Protein AF-A0A6B0ZFW5-F1 (afdb_monomer_lite)

Structure (mmCIF, N/CA/C/O backbone):
data_AF-A0A6B0ZFW5-F1
#
_entry.id   AF-A0A6B0ZFW5-F1
#
loop_
_atom_site.group_PDB
_atom_site.id
_atom_site.type_symbol
_atom_site.label_atom_id
_atom_site.label_alt_id
_atom_site.label_comp_id
_atom_site.label_asym_id
_atom_site.label_entity_id
_atom_site.label_seq_id
_atom_site.pdbx_PDB_ins_code
_atom_site.Cartn_x
_atom_site.Cartn_y
_atom_site.Cartn_z
_atom_site.occupancy
_atom_site.B_iso_or_equiv
_atom_site.auth_seq_id
_atom_site.auth_comp_id
_atom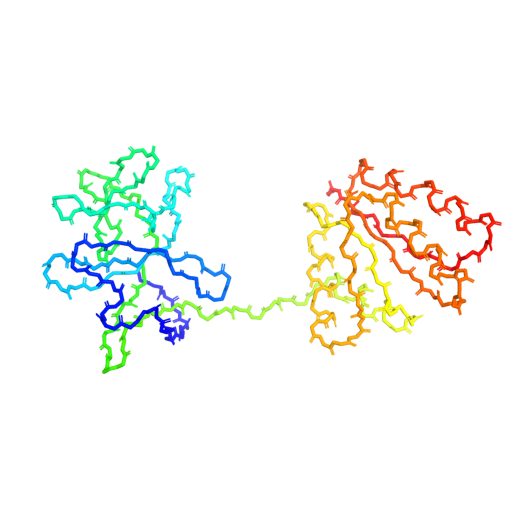_site.auth_asym_id
_atom_site.auth_atom_id
_atom_site.pdbx_PDB_model_num
ATOM 1 N N . MET A 1 1 ? 14.005 -13.528 -17.362 1.00 54.78 1 MET A N 1
ATOM 2 C CA . MET A 1 1 ? 12.590 -13.797 -17.686 1.00 54.78 1 MET A CA 1
ATOM 3 C C . MET A 1 1 ? 12.029 -14.566 -16.510 1.00 54.78 1 MET A C 1
ATOM 5 O O . MET A 1 1 ? 12.745 -15.456 -16.070 1.00 54.78 1 MET A O 1
ATOM 9 N N . PRO A 1 2 ? 10.863 -14.211 -15.955 1.00 56.16 2 PRO A N 1
ATOM 10 C CA . PRO A 1 2 ? 10.385 -14.852 -14.736 1.00 56.16 2 PRO A CA 1
ATOM 11 C C . PRO A 1 2 ? 10.138 -16.342 -14.984 1.00 56.16 2 PRO A C 1
ATOM 13 O O . PRO A 1 2 ? 9.434 -16.692 -15.934 1.00 56.16 2 PRO A O 1
ATOM 16 N N . ASP A 1 3 ? 10.718 -17.193 -14.143 1.00 67.31 3 ASP A N 1
ATOM 17 C CA . ASP A 1 3 ? 10.374 -18.611 -14.057 1.00 67.31 3 ASP A CA 1
ATOM 18 C C . ASP A 1 3 ? 9.120 -18.759 -13.171 1.00 67.31 3 ASP A C 1
ATOM 20 O O . ASP A 1 3 ? 9.010 -18.087 -12.144 1.00 67.31 3 ASP A O 1
ATOM 24 N N . GLY A 1 4 ? 8.166 -19.621 -13.545 1.00 80.50 4 GLY A N 1
ATOM 25 C CA . GLY A 1 4 ? 6.941 -19.880 -12.766 1.00 80.50 4 GLY A CA 1
ATOM 26 C C . GLY A 1 4 ? 5.632 -19.481 -13.460 1.00 80.50 4 GLY A C 1
ATOM 27 O O . GLY A 1 4 ? 5.587 -19.333 -14.680 1.00 80.50 4 GLY A O 1
ATOM 28 N N . GLU A 1 5 ? 4.552 -19.367 -12.681 1.00 89.25 5 GLU A N 1
ATOM 29 C CA . GLU A 1 5 ? 3.216 -18.975 -13.154 1.00 89.25 5 GLU A CA 1
ATOM 30 C C . GLU A 1 5 ? 3.140 -17.460 -13.396 1.00 89.25 5 GLU A C 1
ATOM 32 O O . GLU A 1 5 ? 3.620 -16.661 -12.589 1.00 89.25 5 GLU A O 1
ATOM 37 N N . TYR A 1 6 ? 2.544 -17.059 -14.518 1.00 92.00 6 TYR A N 1
ATOM 38 C CA . TYR A 1 6 ? 2.435 -15.663 -14.938 1.00 92.00 6 TYR A CA 1
ATOM 39 C C . TYR A 1 6 ? 1.064 -15.378 -15.544 1.00 92.00 6 TYR A C 1
ATOM 41 O O . TYR A 1 6 ? 0.443 -16.254 -16.148 1.00 92.00 6 TYR A O 1
ATOM 49 N N . ALA A 1 7 ? 0.638 -14.125 -15.436 1.00 93.19 7 ALA A N 1
ATOM 50 C CA . ALA A 1 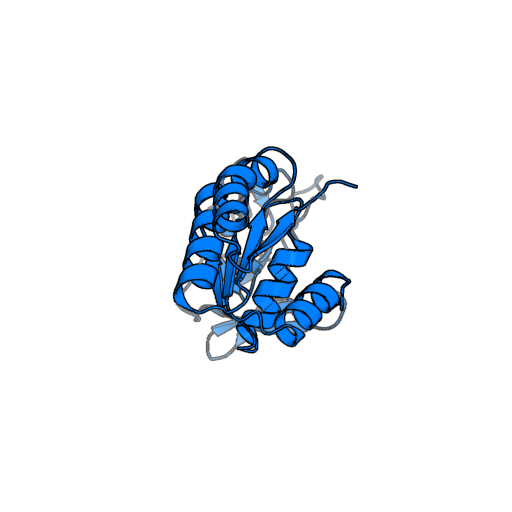7 ? -0.526 -13.590 -16.122 1.00 93.19 7 ALA A CA 1
ATOM 51 C C . ALA A 1 7 ? -0.095 -12.505 -17.117 1.00 93.19 7 ALA A C 1
ATOM 53 O O . ALA A 1 7 ? 0.905 -11.809 -16.927 1.00 93.19 7 ALA A O 1
ATOM 54 N N . TRP A 1 8 ? -0.837 -12.388 -18.217 1.00 95.69 8 TRP A N 1
ATOM 55 C CA . TRP A 1 8 ? -0.610 -11.348 -19.214 1.00 95.69 8 TRP A CA 1
ATOM 56 C C . TRP A 1 8 ? -1.412 -10.106 -18.857 1.00 95.69 8 TRP A C 1
ATOM 58 O O . TRP A 1 8 ? -2.640 -10.158 -18.807 1.00 95.69 8 TRP A O 1
ATOM 68 N N . HIS A 1 9 ? -0.720 -8.988 -18.682 1.00 96.50 9 HIS A N 1
ATOM 69 C CA . HIS A 1 9 ? -1.329 -7.699 -18.383 1.00 96.50 9 HIS A CA 1
ATOM 70 C C . HIS A 1 9 ? -1.078 -6.734 -19.528 1.00 96.50 9 HIS A C 1
ATOM 72 O O . HIS A 1 9 ? 0.052 -6.636 -20.012 1.00 96.50 9 HIS A O 1
ATOM 78 N N . LYS A 1 10 ? -2.131 -6.037 -19.959 1.00 97.25 10 LYS A N 1
ATOM 79 C CA . LYS A 1 10 ? -2.003 -4.952 -20.928 1.00 97.25 10 LYS A CA 1
ATOM 80 C C . LYS A 1 10 ? -1.236 -3.813 -20.264 1.00 97.25 10 LYS A C 1
ATOM 82 O O . LYS A 1 10 ? -1.562 -3.432 -19.143 1.00 97.25 10 LYS A O 1
ATOM 87 N N . LEU A 1 11 ? -0.205 -3.330 -20.939 1.00 96.81 11 LEU A N 1
ATOM 88 C CA . LEU A 1 11 ? 0.632 -2.229 -20.490 1.00 96.81 11 LEU A CA 1
ATOM 89 C C . LEU A 1 11 ? 0.143 -0.907 -21.071 1.00 96.81 11 LEU A C 1
ATOM 91 O O . LEU A 1 11 ? -0.079 0.033 -20.321 1.00 96.81 11 LEU A O 1
ATOM 95 N N . VAL A 1 12 ? 0.009 -0.864 -22.397 1.00 96.31 12 VAL A N 1
ATOM 96 C CA . VAL A 1 12 ? -0.295 0.339 -23.179 1.00 96.31 12 VAL A CA 1
ATOM 97 C C . VAL A 1 12 ? -1.018 -0.030 -24.473 1.00 96.31 12 VAL A C 1
ATOM 99 O O . VAL A 1 12 ? -0.902 -1.170 -24.948 1.00 96.31 12 VAL A O 1
ATOM 102 N N . ASP A 1 13 ? -1.716 0.935 -25.064 1.00 96.88 13 ASP A N 1
ATOM 103 C CA . ASP A 1 13 ? -2.188 0.844 -26.450 1.00 96.88 13 ASP A CA 1
ATOM 104 C C . ASP A 1 13 ? -1.013 1.012 -27.446 1.00 96.88 13 ASP A C 1
ATOM 106 O O . ASP A 1 13 ? 0.087 1.448 -27.091 1.00 96.88 13 ASP A O 1
ATOM 110 N N . LEU A 1 14 ? -1.194 0.603 -28.709 1.00 91.19 14 LEU A N 1
ATOM 111 C CA . LEU A 1 14 ? -0.098 0.538 -29.699 1.00 91.19 14 LEU A CA 1
ATOM 112 C C . LEU A 1 14 ? 0.512 1.911 -30.048 1.00 91.19 14 LEU A C 1
ATOM 114 O O . LEU A 1 14 ? 1.676 1.991 -30.452 1.00 91.19 14 LEU A O 1
ATOM 118 N N . ASP A 1 15 ? -0.265 2.979 -29.910 1.00 91.62 15 ASP A N 1
ATOM 119 C CA . ASP A 1 15 ? 0.084 4.364 -30.229 1.00 91.62 15 ASP A CA 1
ATOM 120 C C . ASP A 1 15 ? 0.392 5.222 -28.992 1.00 91.62 15 ASP A C 1
ATOM 122 O O . ASP A 1 15 ? 0.771 6.380 -29.130 1.00 91.62 15 ASP A O 1
ATOM 126 N N . GLU A 1 16 ? 0.291 4.657 -27.790 1.00 94.06 16 GLU A N 1
ATOM 127 C CA . GLU A 1 16 ? 0.474 5.398 -26.537 1.00 94.06 16 GLU A CA 1
ATOM 128 C C . GLU A 1 16 ? 1.953 5.689 -26.219 1.00 94.06 16 GLU A C 1
ATOM 130 O O . GLU A 1 16 ? 2.272 6.672 -25.550 1.00 94.06 16 GLU A O 1
ATOM 135 N N . LEU A 1 17 ? 2.874 4.863 -26.729 1.00 93.81 17 LEU A N 1
ATOM 136 C CA . LEU A 1 17 ? 4.317 5.035 -26.551 1.00 93.81 17 LEU A CA 1
ATOM 137 C C . LEU A 1 17 ? 5.017 5.159 -27.905 1.00 93.81 17 LEU A C 1
ATOM 139 O O . LEU A 1 17 ? 5.039 4.197 -28.672 1.00 93.81 17 LEU A O 1
ATOM 143 N N . ASP A 1 18 ? 5.630 6.312 -28.174 1.00 94.00 18 ASP A N 1
ATOM 144 C CA . ASP A 1 18 ? 6.378 6.580 -29.410 1.00 94.00 18 ASP A CA 1
ATOM 145 C C . ASP A 1 18 ? 7.702 5.799 -29.504 1.00 94.00 18 ASP A C 1
ATOM 147 O O . ASP A 1 18 ? 8.301 5.391 -28.504 1.00 94.00 18 ASP A O 1
ATOM 151 N N . ASP A 1 19 ? 8.206 5.618 -30.729 1.00 94.00 19 ASP A N 1
ATOM 152 C CA . ASP A 1 19 ? 9.509 4.992 -30.974 1.00 94.00 19 ASP A CA 1
ATOM 153 C C . ASP A 1 19 ? 10.644 5.743 -30.250 1.00 94.00 19 ASP A C 1
ATOM 155 O O . ASP A 1 19 ? 10.775 6.966 -30.330 1.00 94.00 19 ASP A O 1
ATOM 159 N N . GLY A 1 20 ? 11.515 5.005 -29.557 1.00 94.12 20 GLY A N 1
ATOM 160 C CA . GLY A 1 20 ? 12.630 5.591 -28.808 1.00 94.12 20 GLY A CA 1
ATOM 161 C C . GLY A 1 20 ? 12.203 6.314 -27.526 1.00 94.12 20 GLY A C 1
ATOM 162 O O . GLY A 1 20 ? 12.925 7.198 -27.053 1.00 94.12 20 GLY A O 1
ATOM 163 N N . ARG A 1 21 ? 11.040 5.970 -26.964 1.00 96.31 21 ARG A N 1
ATOM 164 C CA . ARG A 1 21 ? 10.559 6.490 -25.680 1.00 96.31 21 ARG A CA 1
ATOM 165 C C . ARG A 1 21 ? 10.459 5.407 -24.615 1.00 96.31 21 ARG A C 1
ATOM 167 O O . ARG A 1 21 ? 10.492 4.204 -24.883 1.00 96.31 21 ARG A O 1
ATOM 174 N N . VAL A 1 22 ? 10.361 5.885 -23.384 1.00 97.12 22 VAL A N 1
ATOM 175 C CA . VAL A 1 22 ? 10.125 5.102 -22.180 1.00 97.12 22 VAL A CA 1
ATOM 176 C C . VAL A 1 22 ? 9.025 5.782 -21.374 1.00 97.12 22 VAL A C 1
ATOM 178 O O . VAL A 1 22 ? 8.879 7.003 -21.439 1.00 97.12 22 VAL A O 1
ATOM 181 N N . MET A 1 23 ? 8.245 4.989 -20.651 1.00 97.19 23 MET A N 1
ATOM 182 C CA . MET A 1 23 ? 7.265 5.489 -19.698 1.00 97.19 23 MET A CA 1
ATOM 183 C C . MET A 1 23 ? 7.131 4.554 -18.499 1.00 97.19 23 MET A C 1
ATOM 185 O O . MET A 1 23 ? 7.482 3.369 -18.558 1.00 97.19 23 MET A O 1
ATOM 189 N N . THR A 1 24 ? 6.583 5.095 -17.416 1.00 98.06 24 THR A N 1
ATOM 190 C CA . THR A 1 24 ? 6.149 4.316 -16.259 1.00 98.06 24 THR A CA 1
ATOM 191 C C . THR A 1 24 ? 4.720 3.830 -16.474 1.00 98.06 24 THR A C 1
ATOM 193 O O . THR A 1 24 ? 3.832 4.630 -16.760 1.00 98.06 24 THR A O 1
ATOM 196 N N . VAL A 1 25 ? 4.492 2.533 -16.276 1.00 97.19 25 VAL A N 1
ATOM 197 C CA . VAL A 1 25 ? 3.159 1.916 -16.251 1.00 97.19 25 VAL A CA 1
ATOM 198 C C . VAL A 1 25 ? 2.975 1.210 -14.917 1.00 97.19 25 VAL A C 1
ATOM 200 O O . VAL A 1 25 ? 3.882 0.527 -14.444 1.00 97.19 25 VAL A O 1
ATOM 203 N N . THR A 1 26 ? 1.800 1.353 -14.310 1.00 96.06 26 THR A N 1
ATOM 204 C CA . THR A 1 26 ? 1.457 0.656 -13.066 1.00 96.06 26 THR A CA 1
ATOM 205 C C . THR A 1 26 ? 0.499 -0.487 -13.364 1.00 96.06 26 THR A C 1
ATOM 207 O O . THR A 1 26 ? -0.566 -0.270 -13.939 1.00 96.06 26 THR A O 1
ATOM 210 N N . VAL A 1 27 ? 0.857 -1.697 -12.936 1.00 92.25 27 VAL A N 1
ATOM 211 C CA . VAL A 1 27 ? -0.002 -2.883 -13.020 1.00 92.25 27 VAL A CA 1
ATOM 212 C C . VAL A 1 27 ? -0.114 -3.498 -11.629 1.00 92.25 27 VAL A C 1
ATOM 214 O O . VAL A 1 27 ? 0.863 -4.004 -11.085 1.00 92.25 27 VAL A O 1
ATOM 217 N N . GLY A 1 28 ? -1.308 -3.453 -11.032 1.00 86.19 28 GLY A N 1
ATOM 218 C CA . GLY A 1 28 ? -1.497 -3.877 -9.641 1.00 86.19 28 GLY A CA 1
ATOM 219 C C . GLY A 1 28 ? -0.655 -3.026 -8.685 1.00 86.19 28 GLY A C 1
ATOM 220 O O . GLY A 1 28 ? -0.790 -1.803 -8.662 1.00 86.19 28 GLY A O 1
ATOM 221 N N . HIS A 1 29 ? 0.215 -3.673 -7.909 1.00 84.19 29 HIS A N 1
ATOM 222 C CA . HIS A 1 29 ? 1.167 -3.016 -7.004 1.00 84.19 29 HIS A CA 1
ATOM 223 C C . HIS A 1 29 ? 2.552 -2.783 -7.633 1.00 84.19 29 HIS A C 1
ATOM 225 O O . HIS A 1 29 ? 3.412 -2.167 -7.006 1.00 84.19 29 HIS A O 1
ATOM 231 N N . GLU A 1 30 ? 2.765 -3.247 -8.866 1.00 90.50 30 GLU A N 1
ATOM 232 C CA . GLU A 1 30 ? 4.045 -3.151 -9.562 1.00 90.50 30 GLU A CA 1
ATOM 233 C C . GLU A 1 30 ? 4.130 -1.868 -10.390 1.00 90.50 30 GLU A C 1
ATOM 235 O O . GLU A 1 30 ? 3.234 -1.540 -11.174 1.00 90.50 30 GLU A O 1
ATOM 240 N N . SER A 1 31 ? 5.254 -1.166 -10.253 1.00 96.00 31 SER A N 1
ATOM 241 C CA . SER A 1 31 ? 5.641 -0.090 -11.161 1.00 96.00 31 SER A CA 1
ATOM 242 C C . SER A 1 31 ? 6.627 -0.640 -12.185 1.00 96.00 31 SER A C 1
ATOM 244 O O . SER A 1 31 ? 7.662 -1.216 -11.834 1.00 96.00 31 SER A O 1
ATOM 246 N N . LEU A 1 32 ? 6.309 -0.462 -13.463 1.00 97.81 32 LEU A N 1
ATOM 247 C CA . LEU A 1 32 ? 7.040 -1.024 -14.591 1.00 97.81 32 LEU A CA 1
ATOM 248 C C . LEU A 1 32 ? 7.596 0.081 -15.482 1.00 97.81 32 LEU A C 1
ATOM 250 O O . LEU A 1 32 ? 6.951 1.096 -15.729 1.00 97.81 32 LEU A O 1
ATOM 254 N N . CYS A 1 33 ? 8.798 -0.152 -15.992 1.00 98.19 33 CYS A N 1
ATOM 255 C CA . CYS A 1 33 ? 9.406 0.640 -17.046 1.00 98.19 33 CYS A CA 1
ATOM 256 C C . CYS A 1 33 ? 9.085 -0.024 -18.387 1.00 98.19 33 CYS A C 1
ATOM 258 O O . CYS A 1 33 ? 9.567 -1.125 -18.671 1.00 98.19 33 CYS A O 1
ATOM 260 N N . VAL A 1 34 ? 8.271 0.640 -19.204 1.00 98.06 34 VAL A N 1
ATOM 261 C CA . VAL A 1 34 ? 7.915 0.182 -20.550 1.00 98.06 34 VAL A CA 1
ATOM 262 C C . VAL A 1 34 ? 8.710 0.989 -21.560 1.00 98.06 34 VAL A C 1
ATOM 264 O O . VAL A 1 34 ? 8.676 2.216 -21.549 1.00 98.06 34 VAL A O 1
ATOM 267 N N . THR A 1 35 ? 9.443 0.301 -22.428 1.00 97.94 35 THR A N 1
ATOM 268 C CA . THR A 1 35 ? 10.278 0.923 -23.458 1.00 97.94 35 THR A CA 1
ATOM 269 C C . THR A 1 35 ? 9.774 0.561 -24.844 1.00 97.94 35 THR A C 1
ATOM 271 O O . THR A 1 35 ? 9.294 -0.552 -25.072 1.00 97.94 35 THR A O 1
ATOM 274 N N . ARG A 1 36 ? 9.959 1.473 -25.798 1.00 96.75 36 ARG A N 1
ATOM 275 C CA . ARG A 1 36 ? 9.822 1.190 -27.225 1.00 96.75 36 ARG A CA 1
ATOM 276 C C . ARG A 1 36 ? 11.121 1.553 -27.927 1.00 96.75 36 ARG A C 1
ATOM 278 O O . ARG A 1 36 ? 11.556 2.700 -27.924 1.00 96.75 36 ARG A O 1
ATOM 285 N N . THR A 1 37 ? 11.793 0.565 -28.507 1.00 94.12 37 THR A N 1
ATOM 286 C CA . THR A 1 37 ? 13.045 0.779 -29.236 1.00 94.12 37 THR A CA 1
ATOM 287 C C . THR A 1 37 ? 12.791 1.574 -30.512 1.00 94.12 37 THR A C 1
ATOM 289 O O . THR A 1 37 ? 11.718 1.489 -31.097 1.00 94.12 37 THR A O 1
ATOM 292 N N . ALA A 1 38 ? 13.811 2.269 -31.018 1.00 89.12 38 ALA A N 1
ATOM 293 C CA . ALA A 1 38 ? 13.721 3.000 -32.289 1.00 89.12 38 ALA A CA 1
ATOM 294 C C . ALA A 1 38 ? 13.400 2.108 -33.513 1.00 89.12 38 ALA A C 1
ATOM 296 O O . ALA A 1 38 ? 13.050 2.608 -34.571 1.00 89.12 38 ALA A O 1
ATOM 297 N N . ALA A 1 39 ? 13.535 0.785 -33.373 1.00 85.06 39 ALA A N 1
ATOM 298 C CA . ALA A 1 39 ? 13.170 -0.205 -34.388 1.00 85.06 39 ALA A CA 1
ATOM 299 C C . ALA A 1 39 ? 11.753 -0.794 -34.181 1.00 85.06 39 ALA A C 1
ATOM 301 O O . ALA A 1 39 ? 11.450 -1.837 -34.756 1.00 85.06 39 ALA A O 1
ATOM 302 N N . GLY A 1 40 ? 10.925 -0.193 -33.317 1.00 83.94 40 GLY A N 1
ATOM 303 C CA . GLY A 1 40 ? 9.537 -0.601 -33.065 1.00 83.94 40 GLY A CA 1
ATOM 304 C C . GLY A 1 40 ? 9.349 -1.802 -32.129 1.00 83.94 40 GLY A C 1
ATOM 305 O O . GLY A 1 40 ? 8.279 -2.399 -32.107 1.00 83.94 40 GLY A O 1
ATOM 306 N N . GLY A 1 41 ? 10.372 -2.213 -31.370 1.00 91.56 41 GLY A N 1
ATOM 307 C CA . GLY A 1 41 ? 10.263 -3.334 -30.428 1.00 91.56 41 GLY A CA 1
ATOM 308 C C . GLY A 1 41 ? 9.985 -2.876 -28.999 1.00 91.56 41 GLY A C 1
ATOM 309 O O . GLY A 1 41 ? 10.590 -1.911 -28.553 1.00 91.56 41 GLY A O 1
ATOM 310 N N . TYR A 1 42 ? 9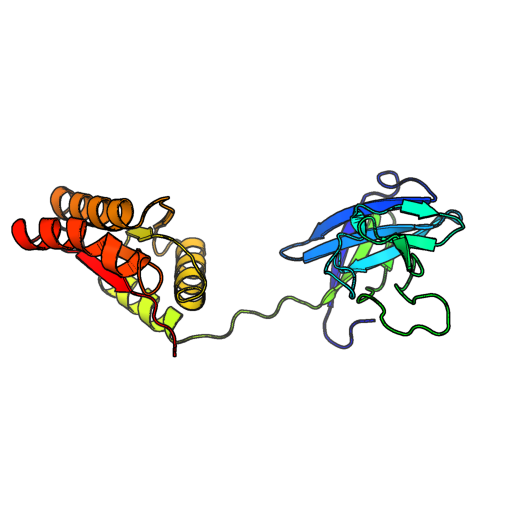.166 -3.610 -28.248 1.00 96.62 42 TYR A N 1
ATOM 311 C CA . TYR A 1 42 ? 8.843 -3.261 -26.861 1.00 96.62 42 TYR A CA 1
ATOM 312 C C . TYR A 1 42 ? 9.675 -4.033 -25.835 1.00 96.62 42 TYR A C 1
ATOM 314 O O . TYR A 1 42 ? 9.981 -5.213 -26.028 1.00 96.62 42 TYR A O 1
ATOM 322 N N . GLY A 1 43 ? 10.001 -3.374 -24.727 1.00 96.81 43 GLY A N 1
ATOM 323 C CA . GLY A 1 43 ? 10.584 -3.980 -23.533 1.00 96.81 43 GLY A CA 1
ATOM 324 C C . GLY A 1 43 ? 9.792 -3.618 -22.281 1.00 96.81 43 GLY A C 1
ATOM 325 O O . GLY A 1 43 ? 9.118 -2.592 -22.238 1.00 96.81 43 GLY A O 1
ATOM 326 N N . CYS A 1 44 ? 9.870 -4.473 -21.265 1.00 97.75 44 CYS A N 1
ATOM 327 C CA . CYS A 1 44 ? 9.254 -4.235 -19.966 1.00 97.75 44 CYS A CA 1
ATOM 328 C C . CYS A 1 44 ? 10.227 -4.657 -18.868 1.00 97.75 44 CYS A C 1
ATOM 330 O O . CYS A 1 44 ? 10.645 -5.816 -18.818 1.00 97.75 44 CYS A O 1
ATOM 332 N N . LEU A 1 45 ? 10.574 -3.724 -17.988 1.00 97.38 45 LEU A N 1
ATOM 333 C CA . LEU A 1 45 ? 11.487 -3.922 -16.865 1.00 97.38 45 LEU A CA 1
ATOM 334 C C . LEU A 1 45 ? 10.791 -3.540 -15.557 1.00 97.38 45 LEU A C 1
ATOM 336 O O . LEU A 1 45 ? 9.829 -2.770 -15.566 1.00 97.38 45 LEU A O 1
ATOM 340 N N . VAL A 1 46 ? 11.295 -4.027 -14.425 1.00 96.12 46 VAL A N 1
ATOM 341 C CA . VAL A 1 46 ? 10.957 -3.431 -13.125 1.00 96.12 46 VAL A CA 1
ATOM 342 C C . VAL A 1 46 ? 11.372 -1.957 -13.127 1.00 96.12 46 VAL A C 1
ATOM 344 O O . VAL A 1 46 ? 12.441 -1.612 -13.633 1.00 96.12 46 VAL A O 1
ATOM 347 N N . ASN A 1 47 ? 10.549 -1.073 -12.565 1.00 97.44 47 ASN A N 1
ATOM 348 C CA . ASN A 1 47 ? 10.834 0.363 -12.526 1.00 97.44 47 ASN A CA 1
ATOM 349 C C . ASN A 1 47 ? 11.826 0.761 -11.415 1.00 97.44 47 ASN A C 1
ATOM 351 O O . ASN A 1 47 ? 11.719 1.830 -10.824 1.00 97.44 47 ASN A O 1
ATOM 355 N N . ALA A 1 48 ? 12.782 -0.111 -11.103 1.00 96.94 48 ALA A N 1
ATOM 356 C CA . ALA A 1 48 ? 13.782 0.116 -10.073 1.00 96.94 48 ALA A CA 1
ATOM 357 C C . ALA A 1 48 ? 15.159 -0.287 -10.604 1.00 96.94 48 ALA A C 1
ATOM 359 O O . ALA A 1 48 ? 15.443 -1.459 -10.849 1.00 96.94 48 ALA A O 1
ATOM 360 N N . CYS A 1 49 ? 16.023 0.707 -10.785 1.00 95.06 49 CYS A N 1
ATOM 361 C CA . CYS A 1 49 ? 17.423 0.506 -11.131 1.00 95.06 49 CYS A CA 1
ATOM 362 C C . CYS A 1 49 ? 18.147 -0.264 -10.002 1.00 95.06 49 CYS A C 1
ATOM 364 O O . CYS A 1 49 ? 18.067 0.183 -8.854 1.00 95.06 49 CYS A O 1
ATOM 366 N N . PRO A 1 50 ? 18.909 -1.339 -10.293 1.00 94.50 50 PRO A N 1
ATOM 367 C CA . PRO A 1 50 ? 19.624 -2.133 -9.282 1.00 94.50 50 PRO A CA 1
ATOM 368 C C . PRO A 1 50 ? 20.600 -1.346 -8.399 1.00 94.50 50 PRO A C 1
ATOM 370 O O . PRO A 1 50 ? 20.926 -1.782 -7.302 1.00 94.50 50 PRO A O 1
ATOM 373 N N . HIS A 1 51 ? 21.052 -0.177 -8.857 1.00 89.81 51 HIS A N 1
ATOM 374 C CA . HIS A 1 51 ? 22.010 0.654 -8.137 1.00 89.81 51 HIS A CA 1
ATOM 375 C C . HIS A 1 51 ? 21.413 1.369 -6.914 1.00 89.81 51 HIS A C 1
ATOM 377 O O . HIS A 1 51 ? 21.839 1.149 -5.786 1.00 89.81 51 HIS A O 1
ATOM 383 N N . GLN A 1 52 ? 20.464 2.283 -7.133 1.00 88.75 52 GLN A N 1
ATOM 384 C CA . GLN A 1 52 ? 19.867 3.107 -6.069 1.00 88.75 52 GLN A CA 1
ATOM 385 C C . GLN A 1 52 ? 18.334 3.097 -6.112 1.00 88.75 52 GLN A C 1
ATOM 387 O O . GLN A 1 52 ? 17.699 3.926 -5.478 1.00 88.75 52 GLN A O 1
ATOM 392 N N . GLY A 1 53 ? 17.717 2.187 -6.871 1.00 92.50 53 GLY A N 1
ATOM 393 C CA . GLY A 1 53 ? 16.260 2.141 -7.029 1.00 92.50 53 GLY A CA 1
ATOM 394 C C . GLY A 1 53 ? 15.698 3.228 -7.947 1.00 92.50 53 GLY A C 1
ATOM 395 O O . GLY A 1 53 ? 14.502 3.486 -7.916 1.00 92.50 53 GLY A O 1
ATOM 396 N N . GLY A 1 54 ? 16.544 3.868 -8.763 1.00 95.12 54 GLY A N 1
ATOM 397 C CA . GLY A 1 54 ? 16.114 4.939 -9.663 1.00 95.12 54 GLY A CA 1
ATOM 398 C C . GLY A 1 54 ? 15.010 4.501 -10.643 1.00 95.12 54 GLY A C 1
ATOM 399 O O . GLY A 1 54 ? 15.087 3.380 -11.160 1.00 95.12 54 GLY A O 1
ATOM 400 N N . PRO A 1 55 ? 14.024 5.372 -10.930 1.00 97.12 55 PRO A N 1
ATOM 401 C CA . PRO A 1 55 ? 12.847 5.060 -11.732 1.00 97.12 55 PRO A CA 1
ATOM 402 C C . PRO A 1 55 ? 13.210 5.012 -13.217 1.00 97.12 55 PRO A C 1
ATOM 404 O O . PRO A 1 55 ? 13.293 6.030 -13.900 1.00 97.12 55 PRO A O 1
ATOM 407 N N . LEU A 1 56 ? 13.460 3.813 -13.738 1.00 97.75 56 LEU A N 1
ATOM 408 C CA . LEU A 1 56 ? 13.853 3.612 -15.137 1.00 97.75 56 LEU A CA 1
ATOM 409 C C . LEU A 1 56 ? 12.798 4.111 -16.142 1.00 97.75 56 LEU A C 1
ATOM 411 O O . LEU A 1 56 ? 13.147 4.558 -17.230 1.00 97.75 56 LEU A O 1
ATOM 415 N N . GLY A 1 57 ? 11.522 4.072 -15.763 1.00 97.12 57 GLY A N 1
ATOM 416 C CA . GLY A 1 57 ? 10.367 4.572 -16.506 1.00 97.12 57 GLY A CA 1
ATOM 417 C C . GLY A 1 57 ? 10.369 6.088 -16.718 1.00 97.12 57 GLY A C 1
ATOM 418 O O . GLY A 1 57 ? 9.724 6.571 -17.643 1.00 97.12 57 GLY A O 1
ATOM 419 N N . GLU A 1 58 ? 11.131 6.826 -15.907 1.00 97.38 58 GLU A N 1
ATOM 420 C CA . GLU A 1 58 ? 11.368 8.273 -16.039 1.00 97.38 58 GLU A CA 1
ATOM 421 C C . GLU A 1 58 ? 12.699 8.584 -16.749 1.00 97.38 58 GLU A C 1
ATOM 423 O O . GLU A 1 58 ? 13.138 9.733 -16.802 1.00 97.38 58 GLU A O 1
ATOM 428 N N . GLY A 1 59 ? 13.379 7.553 -17.255 1.00 96.56 59 GLY A N 1
ATOM 429 C CA . GLY A 1 59 ? 14.626 7.685 -17.994 1.00 96.56 59 GLY A CA 1
ATOM 430 C C . GLY A 1 59 ? 14.445 8.180 -19.428 1.00 96.56 59 GLY A C 1
ATOM 431 O O . GLY A 1 59 ? 13.416 8.723 -19.828 1.00 96.56 59 GLY A O 1
ATOM 432 N N . SER A 1 60 ? 15.471 7.947 -20.237 1.00 97.12 60 SER A N 1
ATOM 433 C CA . SER A 1 60 ? 15.499 8.278 -21.665 1.00 97.12 60 SER A CA 1
ATOM 434 C C . SER A 1 60 ? 16.074 7.114 -22.470 1.00 97.12 60 SER A C 1
ATOM 436 O O . SER A 1 60 ? 16.791 6.274 -21.932 1.00 97.12 60 SER A O 1
ATOM 438 N N . ILE A 1 61 ? 15.772 7.042 -23.772 1.00 97.00 61 ILE A N 1
ATOM 439 C CA . ILE A 1 61 ? 16.503 6.159 -24.691 1.00 97.00 61 ILE A CA 1
ATOM 440 C C . ILE A 1 61 ? 17.518 6.996 -25.470 1.00 97.00 61 ILE A C 1
ATOM 442 O O . ILE A 1 61 ? 17.147 7.836 -26.289 1.00 97.00 61 ILE A O 1
ATOM 446 N N . GLU A 1 62 ? 18.804 6.745 -25.241 1.00 94.75 62 GLU A N 1
ATOM 447 C CA . GLU A 1 62 ? 19.927 7.489 -25.810 1.00 94.75 62 GLU A CA 1
ATOM 448 C C . GLU A 1 62 ? 20.897 6.529 -26.500 1.00 94.75 62 GLU A C 1
ATOM 450 O O . GLU A 1 62 ? 21.356 5.552 -25.917 1.00 94.75 62 GLU A O 1
ATOM 455 N N . GLY A 1 63 ? 21.182 6.751 -27.787 1.00 92.19 63 GLY A N 1
ATOM 456 C CA . GLY A 1 63 ? 22.047 5.841 -28.554 1.00 92.19 63 GLY A CA 1
ATOM 457 C C . GLY A 1 63 ? 21.537 4.391 -28.614 1.00 92.19 63 GLY A C 1
ATOM 458 O O . GLY A 1 63 ? 22.329 3.472 -28.799 1.00 92.19 63 GLY A O 1
ATOM 459 N N . GLY A 1 64 ? 20.227 4.179 -28.429 1.00 94.12 64 GLY A N 1
ATOM 460 C CA . GLY A 1 64 ? 19.603 2.853 -28.355 1.00 94.12 64 GLY A CA 1
ATOM 461 C C . GLY A 1 64 ? 19.627 2.199 -26.967 1.00 94.12 64 GLY A C 1
ATOM 462 O O . GLY A 1 64 ? 19.113 1.089 -26.828 1.00 94.12 64 GLY A O 1
ATOM 463 N N . TRP A 1 65 ? 20.168 2.878 -25.954 1.00 96.69 65 TRP A N 1
ATOM 464 C CA . TRP A 1 65 ? 20.235 2.417 -24.569 1.00 96.69 65 TRP A CA 1
ATOM 465 C C . TRP A 1 65 ? 19.206 3.124 -23.699 1.00 96.69 65 TRP A C 1
ATOM 467 O O . TRP A 1 65 ? 19.005 4.323 -23.842 1.00 96.69 65 TRP A O 1
ATOM 477 N N . LEU A 1 66 ? 18.569 2.391 -22.790 1.00 97.81 66 LEU A N 1
ATOM 478 C CA . LEU A 1 66 ? 17.755 2.970 -21.728 1.00 97.81 66 LEU A CA 1
ATOM 479 C C . LEU A 1 66 ? 18.680 3.534 -20.647 1.00 97.81 66 LEU A C 1
ATOM 481 O O . LEU A 1 66 ? 19.388 2.769 -19.996 1.00 97.81 66 LEU A O 1
ATOM 485 N N . ARG A 1 67 ? 18.632 4.843 -20.424 1.00 97.50 67 ARG A N 1
ATOM 486 C CA . ARG A 1 67 ? 19.454 5.557 -19.452 1.00 97.50 67 ARG A CA 1
ATOM 487 C C . ARG A 1 67 ? 18.662 5.877 -18.190 1.00 97.50 67 ARG A C 1
ATOM 489 O O . ARG A 1 67 ? 17.617 6.523 -18.240 1.00 97.50 67 ARG A O 1
ATOM 496 N N . CYS A 1 68 ? 19.175 5.439 -17.044 1.00 97.12 68 CYS A N 1
ATOM 497 C CA . CYS A 1 68 ? 18.598 5.727 -15.733 1.00 97.12 68 CYS A CA 1
ATOM 498 C C . CYS A 1 68 ? 18.708 7.229 -15.400 1.00 97.12 68 CYS A C 1
ATOM 500 O O . CYS A 1 68 ? 19.816 7.773 -15.463 1.00 97.12 68 CYS A O 1
ATOM 502 N N . PRO A 1 69 ? 17.621 7.895 -14.965 1.00 97.00 69 PRO A N 1
ATOM 503 C CA . PRO A 1 69 ? 17.611 9.348 -14.778 1.00 97.00 69 PRO A CA 1
ATOM 504 C C . PRO A 1 69 ? 18.447 9.825 -13.585 1.00 97.00 69 PRO A C 1
ATOM 506 O O . PRO A 1 69 ? 18.833 10.987 -13.530 1.00 97.00 69 PRO A O 1
ATOM 509 N N . TRP A 1 70 ? 18.735 8.955 -12.614 1.00 95.75 70 TRP A N 1
ATOM 510 C CA . TRP A 1 70 ? 19.443 9.373 -11.400 1.00 95.75 70 TRP A CA 1
ATOM 511 C C . TRP A 1 70 ? 20.961 9.423 -11.567 1.00 95.75 70 TRP A C 1
ATOM 513 O O . TRP A 1 70 ? 21.605 10.328 -11.050 1.00 95.75 70 TRP A O 1
ATOM 523 N N . HIS A 1 71 ? 21.542 8.454 -12.277 1.00 91.31 71 HIS A N 1
ATOM 524 C CA . HIS A 1 71 ? 23.003 8.292 -12.335 1.00 91.31 71 HIS A CA 1
ATOM 525 C C . HIS A 1 71 ? 23.535 8.033 -13.749 1.00 91.31 71 HIS A C 1
ATOM 527 O O . HIS A 1 71 ? 24.723 7.771 -13.911 1.00 91.31 71 HIS A O 1
ATOM 533 N N . GLY A 1 72 ? 22.670 8.090 -14.769 1.00 93.56 72 GLY A N 1
ATOM 534 C CA . GLY A 1 72 ? 23.065 8.000 -16.176 1.00 93.56 72 GLY A CA 1
ATOM 535 C C . GLY A 1 72 ? 23.495 6.609 -16.642 1.00 93.56 72 GLY A C 1
ATOM 536 O O . GLY A 1 72 ? 24.113 6.491 -17.695 1.00 93.56 72 GLY A O 1
ATOM 537 N N . TYR A 1 73 ? 23.200 5.567 -15.866 1.00 94.94 73 TYR A N 1
ATOM 538 C CA . TYR A 1 73 ? 23.599 4.203 -16.196 1.00 94.94 73 TYR A CA 1
ATOM 539 C C . TYR A 1 73 ? 22.721 3.599 -17.296 1.00 94.94 73 TYR A C 1
ATOM 541 O O . TYR A 1 73 ? 21.500 3.775 -17.269 1.00 94.94 73 TYR A O 1
ATOM 549 N N . ASP A 1 74 ? 23.345 2.875 -18.224 1.00 97.00 74 ASP A N 1
ATOM 550 C CA . ASP A 1 74 ? 22.711 2.373 -19.440 1.00 97.00 74 ASP A CA 1
ATOM 551 C C . ASP A 1 74 ? 22.308 0.898 -19.322 1.00 97.00 74 ASP A C 1
ATOM 553 O O . ASP A 1 74 ? 23.075 0.049 -18.872 1.00 97.00 74 ASP A O 1
ATOM 557 N N . TYR A 1 75 ? 21.112 0.581 -19.809 1.00 97.44 75 TYR A N 1
ATOM 558 C CA . TYR A 1 75 ? 20.565 -0.769 -19.883 1.00 97.44 75 TYR A CA 1
ATOM 559 C C . TYR A 1 75 ? 19.982 -1.034 -21.263 1.00 97.44 75 TYR A C 1
ATOM 561 O O . TYR A 1 75 ? 19.496 -0.133 -21.950 1.00 97.44 75 TYR A O 1
ATOM 569 N N . SER A 1 76 ? 19.984 -2.292 -21.691 1.00 96.62 76 SER A N 1
ATOM 570 C CA . SER A 1 76 ? 19.247 -2.670 -22.888 1.00 96.62 76 SER A CA 1
ATOM 571 C C . SER A 1 76 ? 17.751 -2.404 -22.670 1.00 96.62 76 SER A C 1
ATOM 573 O O . SER A 1 76 ? 17.170 -2.982 -21.747 1.00 96.62 76 SER A O 1
ATOM 575 N N . PRO A 1 77 ? 17.080 -1.626 -23.538 1.00 96.69 77 PRO A N 1
ATOM 576 C CA . PRO A 1 77 ? 15.657 -1.333 -23.372 1.00 96.69 77 PRO A CA 1
ATOM 577 C C . PRO A 1 77 ? 14.787 -2.599 -23.417 1.00 96.69 77 PRO A C 1
ATOM 579 O O . PRO A 1 77 ? 13.742 -2.646 -22.779 1.00 96.69 77 PRO A O 1
ATOM 582 N N . LYS A 1 78 ? 15.223 -3.655 -24.122 1.00 94.50 78 LYS A N 1
ATOM 583 C CA . LYS A 1 78 ? 14.442 -4.893 -24.289 1.00 94.50 78 LYS A CA 1
ATOM 584 C C . LYS A 1 78 ? 14.542 -5.872 -23.125 1.00 94.50 78 LYS A C 1
ATOM 586 O O . LYS A 1 78 ? 13.599 -6.619 -22.891 1.00 94.50 78 LYS A O 1
ATOM 591 N N . ASN A 1 79 ? 15.698 -5.963 -22.474 1.00 93.62 79 ASN A N 1
ATOM 592 C CA . ASN A 1 79 ? 15.962 -7.043 -21.516 1.00 93.62 79 ASN A CA 1
ATOM 593 C C . ASN A 1 79 ? 16.735 -6.606 -20.269 1.00 93.62 79 ASN A C 1
ATOM 595 O O . ASN A 1 79 ? 17.123 -7.467 -19.483 1.00 93.62 79 ASN A O 1
ATOM 599 N N . GLY A 1 80 ? 16.991 -5.307 -20.108 1.00 95.88 80 GLY A N 1
ATOM 600 C CA . GLY A 1 80 ? 17.646 -4.749 -18.934 1.00 95.88 80 GLY A CA 1
ATOM 601 C C . GLY A 1 80 ? 19.139 -5.045 -18.840 1.00 95.88 80 GLY A C 1
ATOM 602 O O . GLY A 1 80 ? 19.785 -4.518 -17.949 1.00 95.88 80 GLY A O 1
ATOM 603 N N . LYS A 1 81 ? 19.734 -5.854 -19.727 1.00 96.38 81 LYS A N 1
ATOM 604 C CA . LYS A 1 81 ? 21.159 -6.187 -19.611 1.00 96.38 81 LYS A CA 1
ATOM 605 C C . LYS A 1 81 ? 22.018 -4.926 -19.757 1.00 96.38 81 LYS A C 1
ATOM 607 O O . LYS A 1 81 ? 21.846 -4.224 -20.760 1.00 96.38 81 LYS A O 1
ATOM 612 N N . PRO A 1 82 ? 22.922 -4.644 -18.807 1.00 96.00 82 PRO A N 1
ATOM 613 C CA . PRO A 1 82 ? 23.840 -3.523 -18.930 1.00 96.00 82 PRO A CA 1
ATOM 614 C C . PRO A 1 82 ? 24.906 -3.810 -20.004 1.00 96.00 82 PRO A C 1
ATOM 616 O O . PRO A 1 82 ? 25.067 -4.960 -20.441 1.00 96.00 82 PRO A O 1
ATOM 619 N N . PRO A 1 83 ? 25.628 -2.784 -20.486 1.00 93.56 83 PRO A N 1
ATOM 620 C CA . PRO A 1 83 ? 26.776 -2.997 -21.355 1.00 93.56 83 PRO A CA 1
ATOM 621 C C . PRO A 1 83 ? 27.879 -3.788 -20.619 1.00 93.56 83 PRO A C 1
ATOM 623 O O . PRO A 1 83 ? 28.054 -3.627 -19.412 1.00 93.56 83 PRO A O 1
ATOM 626 N N . PRO A 1 84 ? 28.673 -4.627 -21.311 1.00 91.44 84 PRO A N 1
ATOM 627 C CA . PRO A 1 84 ? 29.844 -5.254 -20.702 1.00 91.44 84 PRO A CA 1
ATOM 628 C C . PRO A 1 84 ? 30.826 -4.208 -20.139 1.00 91.44 84 PRO A C 1
ATOM 630 O O . PRO A 1 84 ? 30.974 -3.141 -20.740 1.00 91.44 84 PRO A O 1
ATOM 633 N N . PRO A 1 85 ? 31.551 -4.509 -19.045 1.00 93.31 85 PRO A N 1
ATOM 634 C C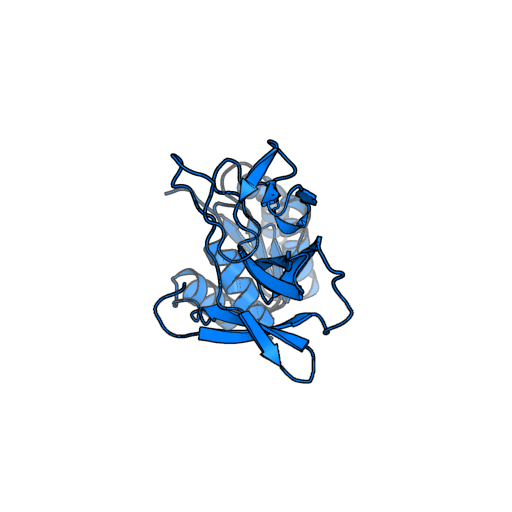A . PRO A 1 85 ? 31.664 -5.805 -18.362 1.00 93.31 85 PRO A CA 1
ATOM 635 C C . PRO A 1 85 ? 30.646 -6.030 -17.227 1.00 93.31 85 PRO A C 1
ATOM 637 O O . PRO A 1 85 ? 30.840 -6.935 -16.422 1.00 93.31 85 PRO A O 1
ATOM 640 N N . PHE A 1 86 ? 29.611 -5.202 -17.126 1.00 92.25 86 PHE A N 1
ATOM 641 C CA . PHE A 1 86 ? 28.696 -5.193 -15.989 1.00 92.25 86 PHE A CA 1
ATOM 642 C C . PHE A 1 86 ? 27.613 -6.282 -16.090 1.00 92.25 86 PHE A C 1
ATOM 644 O O . PHE A 1 86 ? 27.323 -6.778 -17.184 1.00 92.25 86 PHE A O 1
ATOM 651 N N . ASP A 1 87 ? 27.024 -6.673 -14.956 1.00 91.69 87 ASP A N 1
ATOM 652 C CA . ASP A 1 87 ? 26.073 -7.792 -14.850 1.00 91.69 87 ASP A CA 1
ATOM 653 C C . ASP A 1 87 ? 24.833 -7.508 -13.977 1.00 91.69 87 ASP A C 1
ATOM 655 O O . ASP A 1 87 ? 23.950 -8.360 -13.842 1.00 91.69 87 ASP A O 1
ATOM 659 N N . ASP A 1 88 ? 24.702 -6.291 -13.458 1.00 92.00 88 ASP A N 1
ATOM 660 C CA . ASP A 1 88 ? 23.606 -5.825 -12.616 1.00 92.00 88 ASP A CA 1
ATOM 661 C C . ASP A 1 88 ? 22.386 -5.391 -13.448 1.00 92.00 88 ASP A C 1
ATOM 663 O O . ASP A 1 88 ? 22.105 -4.217 -13.668 1.00 92.00 88 ASP A O 1
ATOM 667 N N . ALA A 1 89 ? 21.628 -6.364 -13.950 1.00 94.25 89 ALA A N 1
ATOM 668 C CA . ALA A 1 89 ? 20.428 -6.095 -14.741 1.00 94.25 89 ALA A CA 1
ATOM 669 C C . ALA A 1 89 ? 19.164 -5.945 -13.864 1.00 94.25 89 ALA A C 1
ATOM 671 O O . ALA A 1 89 ? 18.914 -6.809 -13.017 1.00 94.25 89 ALA A O 1
ATOM 672 N N . PRO A 1 90 ? 18.296 -4.935 -14.091 1.00 95.25 90 PRO A N 1
ATOM 673 C CA . PRO A 1 90 ? 16.928 -4.966 -13.578 1.00 95.25 90 PRO A CA 1
ATOM 674 C C . PRO A 1 90 ? 16.178 -6.196 -14.103 1.00 95.25 90 PRO A C 1
ATOM 676 O O . PRO A 1 90 ? 16.434 -6.690 -15.207 1.00 95.25 90 PRO A O 1
ATOM 679 N N . ALA A 1 91 ? 15.202 -6.672 -13.330 1.00 94.00 91 ALA A N 1
ATOM 680 C CA . ALA A 1 91 ? 14.322 -7.746 -13.771 1.00 94.00 91 ALA A CA 1
ATOM 681 C C . ALA A 1 91 ? 13.576 -7.341 -15.054 1.00 94.00 91 ALA A C 1
ATOM 683 O O . ALA A 1 91 ? 13.008 -6.252 -15.135 1.00 94.00 91 ALA A O 1
ATOM 684 N N . ALA A 1 92 ? 13.571 -8.236 -16.043 1.00 95.31 92 ALA A N 1
ATOM 685 C CA . ALA A 1 92 ? 12.892 -8.050 -17.319 1.00 95.31 92 ALA A CA 1
ATOM 686 C C . ALA A 1 92 ? 11.753 -9.057 -17.500 1.00 95.31 92 ALA A C 1
ATOM 688 O O . ALA A 1 92 ? 11.909 -10.257 -17.224 1.00 95.31 92 ALA A O 1
ATOM 689 N N . TYR A 1 93 ? 10.641 -8.563 -18.031 1.00 95.38 93 TYR A N 1
ATOM 690 C CA . TYR A 1 93 ? 9.421 -9.312 -18.296 1.00 95.38 93 TYR A CA 1
ATOM 691 C C . TYR A 1 93 ? 9.268 -9.573 -19.793 1.00 95.38 93 TYR A C 1
ATOM 693 O O . TYR A 1 93 ? 9.711 -8.788 -20.634 1.00 95.38 93 TYR A O 1
ATOM 701 N N . ARG A 1 94 ? 8.643 -10.703 -20.143 1.00 95.00 94 ARG A N 1
ATOM 702 C CA . ARG A 1 94 ? 8.346 -11.005 -21.548 1.00 95.00 94 ARG A CA 1
ATOM 703 C C . ARG A 1 94 ? 7.263 -10.058 -22.031 1.00 95.00 94 ARG A C 1
ATOM 705 O O . ARG A 1 94 ? 6.240 -9.941 -21.365 1.00 95.00 94 ARG A O 1
ATOM 712 N N . THR A 1 95 ? 7.487 -9.448 -23.186 1.00 95.62 95 THR A N 1
ATOM 713 C CA . THR A 1 95 ? 6.515 -8.598 -23.865 1.00 95.62 95 THR A CA 1
ATOM 714 C C . THR A 1 95 ? 5.921 -9.314 -25.072 1.00 95.62 95 THR A C 1
ATOM 716 O O . THR A 1 95 ? 6.594 -10.099 -25.742 1.00 95.62 95 THR A O 1
ATOM 719 N N . GLU A 1 96 ? 4.651 -9.044 -25.346 1.00 96.00 96 GLU A N 1
ATOM 720 C CA . GLU A 1 96 ? 3.932 -9.525 -26.522 1.00 96.00 96 GLU A CA 1
ATOM 721 C C . GLU A 1 96 ? 3.088 -8.378 -27.075 1.00 96.00 96 GLU A C 1
ATOM 723 O O . GLU A 1 96 ? 2.404 -7.689 -26.321 1.00 96.00 96 GLU A O 1
ATOM 728 N N . VAL A 1 97 ? 3.152 -8.158 -28.385 1.00 96.50 97 VAL A N 1
ATOM 729 C CA . VAL A 1 97 ? 2.278 -7.203 -29.071 1.00 96.50 97 VAL A CA 1
ATOM 730 C C . VAL A 1 97 ? 1.068 -7.973 -29.580 1.00 96.50 97 VAL A C 1
ATOM 732 O O . VAL A 1 97 ? 1.229 -8.986 -30.260 1.00 96.50 97 VAL A O 1
ATOM 735 N N . ARG A 1 98 ? -0.126 -7.499 -29.238 1.00 97.12 98 ARG A N 1
ATOM 736 C CA . ARG A 1 98 ? -1.416 -8.035 -29.681 1.00 97.12 98 ARG A CA 1
ATOM 737 C C . ARG A 1 98 ? -2.166 -6.966 -30.470 1.00 97.12 98 ARG A C 1
ATOM 739 O O . ARG A 1 98 ? -1.748 -5.810 -30.492 1.00 97.12 98 ARG A O 1
ATOM 746 N N . ASP A 1 99 ? -3.270 -7.354 -31.100 1.00 96.31 99 ASP A N 1
ATOM 747 C CA . ASP A 1 99 ? -4.052 -6.472 -31.978 1.00 96.31 99 ASP A CA 1
ATOM 748 C C . ASP A 1 99 ? -4.518 -5.182 -31.285 1.00 96.31 99 ASP A C 1
ATOM 750 O O . ASP A 1 99 ? -4.670 -4.154 -31.940 1.00 96.31 99 ASP A O 1
ATOM 754 N N . ASP A 1 100 ? -4.731 -5.225 -29.969 1.00 95.94 100 ASP A N 1
ATOM 755 C CA . ASP A 1 100 ? -5.246 -4.105 -29.189 1.00 95.94 100 ASP A CA 1
ATOM 756 C C . ASP A 1 100 ? -4.197 -3.418 -28.303 1.00 95.94 100 ASP A C 1
ATOM 758 O O . ASP A 1 100 ? -4.528 -2.426 -27.664 1.00 95.94 100 ASP A O 1
ATOM 762 N N . GLY A 1 101 ? -2.950 -3.898 -28.236 1.00 96.81 101 GLY A N 1
ATOM 763 C CA . GLY A 1 101 ? -1.921 -3.252 -27.419 1.00 96.81 101 GLY A CA 1
ATOM 764 C C . GLY A 1 101 ? -0.728 -4.127 -27.061 1.00 96.81 101 GLY A C 1
ATOM 765 O O . GLY A 1 101 ? -0.535 -5.234 -27.568 1.00 96.81 101 GLY A O 1
ATOM 766 N N . VAL A 1 102 ? 0.096 -3.608 -26.157 1.00 97.31 102 VAL A N 1
ATOM 767 C CA . VAL A 1 102 ? 1.319 -4.263 -25.685 1.00 97.31 102 VAL A CA 1
ATOM 768 C C . VAL A 1 102 ? 1.064 -4.892 -24.330 1.00 97.31 102 VAL A C 1
ATOM 770 O O . VAL A 1 102 ? 0.527 -4.252 -23.432 1.00 97.31 102 VAL A O 1
ATOM 773 N N . TYR A 1 103 ? 1.485 -6.139 -24.165 1.00 97.75 103 TYR A N 1
ATOM 774 C CA . TYR A 1 103 ? 1.289 -6.918 -22.953 1.00 97.75 103 TYR A CA 1
ATOM 775 C C . TYR A 1 103 ? 2.623 -7.326 -22.340 1.00 97.75 103 TYR A C 1
ATOM 777 O O . TYR A 1 103 ? 3.591 -7.565 -23.063 1.00 97.75 103 TYR A O 1
ATOM 785 N N . ALA A 1 104 ? 2.657 -7.478 -21.015 1.00 96.19 104 ALA A N 1
ATOM 786 C CA . ALA A 1 104 ? 3.751 -8.128 -20.303 1.00 96.19 104 ALA A CA 1
ATOM 787 C C . ALA A 1 104 ? 3.273 -9.332 -19.488 1.00 96.19 104 ALA A C 1
ATOM 789 O O . ALA A 1 104 ? 2.195 -9.314 -18.893 1.00 96.19 104 ALA A O 1
ATOM 790 N N . ALA A 1 105 ? 4.102 -10.374 -19.458 1.00 95.25 105 ALA A N 1
ATOM 791 C CA . ALA A 1 105 ? 3.922 -11.536 -18.599 1.00 95.25 105 ALA A CA 1
ATOM 792 C C . ALA A 1 105 ? 4.530 -11.252 -17.220 1.00 95.25 105 ALA A C 1
ATOM 794 O O . ALA A 1 105 ? 5.749 -11.371 -17.038 1.00 95.25 105 ALA A O 1
ATOM 795 N N . LEU A 1 106 ? 3.678 -10.878 -16.268 1.00 92.94 106 LEU A N 1
ATOM 796 C CA . LEU A 1 106 ? 4.064 -10.622 -14.882 1.00 92.94 106 LEU A CA 1
ATOM 797 C C . LEU A 1 106 ? 3.816 -11.875 -14.033 1.00 92.94 106 LEU A C 1
ATOM 799 O O . LEU A 1 106 ? 2.866 -12.611 -14.317 1.00 92.94 106 LEU A O 1
ATOM 803 N N . PRO A 1 107 ? 4.647 -12.147 -13.011 1.00 89.81 107 PRO A N 1
ATOM 804 C CA . PRO A 1 107 ? 4.367 -13.204 -12.046 1.00 89.81 107 PRO A CA 1
ATOM 805 C C . PRO A 1 107 ? 2.964 -13.039 -11.458 1.00 89.81 107 PRO A C 1
ATOM 807 O O . PRO A 1 107 ? 2.565 -11.921 -11.133 1.00 89.81 107 PRO A O 1
ATOM 810 N N . VAL A 1 108 ? 2.222 -14.139 -11.311 1.00 87.12 108 VAL A N 1
ATOM 811 C CA . VAL A 1 108 ? 0.932 -14.083 -10.612 1.00 87.12 108 VAL A CA 1
ATOM 812 C C . VAL A 1 108 ? 1.190 -13.675 -9.165 1.00 87.12 108 VAL A C 1
ATOM 814 O O . VAL A 1 108 ? 1.984 -14.314 -8.467 1.00 87.12 108 VAL A O 1
ATOM 817 N N . GLU A 1 109 ? 0.533 -12.600 -8.727 1.00 79.50 109 GLU A N 1
ATOM 818 C CA . GLU A 1 109 ? 0.596 -12.164 -7.338 1.00 79.50 109 GLU A CA 1
ATOM 819 C C . GLU A 1 109 ? 0.095 -13.298 -6.445 1.00 79.50 109 GLU A C 1
ATOM 821 O O . GLU A 1 109 ? -1.006 -13.828 -6.621 1.00 79.50 109 GLU A O 1
ATOM 826 N N . ARG A 1 110 ? 0.940 -13.718 -5.504 1.00 79.75 110 ARG A N 1
ATOM 827 C CA . ARG A 1 110 ? 0.572 -14.799 -4.599 1.00 79.75 110 ARG A CA 1
ATOM 828 C C . ARG A 1 110 ? -0.443 -14.270 -3.595 1.00 79.75 110 ARG A C 1
ATOM 830 O O . ARG A 1 110 ? -0.240 -13.180 -3.059 1.00 79.75 110 ARG A O 1
ATOM 837 N N . PRO A 1 111 ? -1.497 -15.042 -3.288 1.00 80.06 111 PRO A N 1
ATOM 838 C CA . PRO A 1 111 ? -2.363 -14.717 -2.171 1.00 80.06 111 PRO A CA 1
ATOM 839 C C . PRO A 1 111 ? -1.517 -14.524 -0.916 1.00 80.06 111 PRO A C 1
ATOM 841 O O . PRO A 1 111 ? -0.577 -15.287 -0.680 1.00 80.06 111 PRO A O 1
ATOM 844 N N . ARG A 1 112 ? -1.857 -13.517 -0.112 1.00 85.00 112 ARG A N 1
ATOM 845 C CA . ARG A 1 112 ? -1.226 -13.342 1.195 1.00 85.00 112 ARG A CA 1
ATOM 846 C C . ARG A 1 112 ? -1.373 -14.631 2.007 1.00 85.00 112 ARG A C 1
ATOM 848 O O . ARG A 1 112 ? -2.455 -15.225 2.055 1.00 85.00 112 ARG A O 1
ATOM 855 N N . ASP A 1 113 ? -0.301 -15.028 2.675 1.00 89.94 113 ASP A N 1
ATOM 856 C CA . ASP A 1 113 ? -0.381 -16.110 3.642 1.00 89.94 113 ASP A CA 1
ATOM 857 C C . ASP A 1 113 ? -1.194 -15.658 4.859 1.00 89.94 113 ASP A C 1
ATOM 859 O O . ASP A 1 113 ? -1.229 -14.477 5.218 1.00 89.94 113 ASP A O 1
ATOM 863 N N . ARG A 1 114 ? -1.860 -16.610 5.516 1.00 93.75 114 ARG A N 1
ATOM 864 C CA . ARG A 1 114 ? -2.553 -16.333 6.775 1.00 93.75 114 ARG A CA 1
ATOM 865 C C . ARG A 1 114 ? -1.526 -16.069 7.874 1.00 93.75 114 ARG A C 1
ATOM 867 O O . ARG A 1 114 ? -0.618 -16.867 8.097 1.00 93.75 114 ARG A O 1
ATOM 874 N N . THR A 1 115 ? -1.720 -14.983 8.607 1.00 96.12 115 THR A N 1
ATOM 875 C CA . THR A 1 115 ? -0.832 -14.503 9.668 1.00 96.12 115 THR A CA 1
ATOM 876 C C . THR A 1 115 ? -1.542 -14.457 11.022 1.00 96.12 115 THR A C 1
ATOM 878 O O . THR A 1 115 ? -2.764 -14.558 11.121 1.00 96.12 115 THR A O 1
ATOM 881 N N . VAL A 1 116 ? -0.780 -14.253 12.101 1.00 96.38 116 VAL A N 1
ATOM 882 C CA . VAL A 1 116 ? -1.354 -13.984 13.434 1.00 96.38 116 VAL A CA 1
ATOM 883 C C . VAL A 1 116 ? -2.163 -12.682 13.439 1.00 96.38 116 VAL A C 1
ATOM 885 O O . VAL A 1 116 ? -3.169 -12.589 14.138 1.00 96.38 116 VAL A O 1
ATOM 888 N N . SER A 1 117 ? -1.770 -11.697 12.627 1.00 97.38 117 SER A N 1
ATOM 889 C CA . SER A 1 117 ? -2.507 -10.442 12.475 1.00 97.38 117 SER A CA 1
ATOM 890 C C . SER A 1 117 ? -3.923 -10.656 11.942 1.00 97.38 117 SER A C 1
ATOM 892 O O . SER A 1 117 ? -4.836 -9.967 12.387 1.00 97.38 117 SER A O 1
ATOM 894 N N . ASP A 1 118 ? -4.136 -11.656 11.084 1.00 97.81 118 ASP A N 1
ATOM 895 C CA . ASP A 1 118 ? -5.483 -12.031 10.640 1.00 97.81 118 ASP A CA 1
ATOM 896 C C . ASP A 1 118 ? -6.342 -12.532 11.778 1.00 97.81 118 ASP A C 1
ATOM 898 O O . ASP A 1 118 ? -7.463 -12.074 11.946 1.00 97.81 118 ASP A O 1
ATOM 902 N N . VAL A 1 119 ? -5.790 -13.421 12.603 1.00 98.19 119 VAL A N 1
ATOM 903 C CA . VAL A 1 119 ? -6.501 -13.967 13.762 1.00 98.19 119 VAL A CA 1
ATOM 904 C C . VAL A 1 119 ? -6.865 -12.852 14.742 1.00 98.19 119 VAL A C 1
ATOM 906 O O . VAL A 1 119 ? -7.965 -12.852 15.294 1.00 98.19 119 VAL A O 1
ATOM 909 N N . LEU A 1 120 ? -5.972 -11.876 14.942 1.00 98.12 120 LEU A N 1
ATOM 910 C CA . LEU A 1 120 ? -6.256 -10.699 15.765 1.00 98.12 120 LEU A CA 1
ATOM 911 C C . LEU A 1 120 ? -7.435 -9.896 15.205 1.00 98.12 120 LEU A C 1
ATOM 913 O O . LEU A 1 120 ? -8.367 -9.603 15.949 1.00 98.12 120 LEU A O 1
ATOM 917 N N . VAL A 1 121 ? -7.427 -9.581 13.907 1.00 98.31 121 VAL A N 1
ATOM 918 C CA . VAL A 1 121 ? -8.500 -8.799 13.273 1.00 98.31 121 VAL A CA 1
ATOM 919 C C . VAL A 1 121 ? -9.819 -9.579 13.223 1.00 98.31 121 VAL A C 1
ATOM 921 O O . VAL A 1 121 ? -10.856 -9.024 13.570 1.00 98.31 121 VAL A O 1
ATOM 924 N N . GLU A 1 122 ? -9.796 -10.871 12.890 1.00 98.31 122 GLU A N 1
ATOM 925 C CA . GLU A 1 122 ? -10.960 -11.772 12.949 1.00 98.31 122 GLU A CA 1
ATOM 926 C C . GLU A 1 122 ? -11.581 -11.774 14.355 1.00 98.31 122 GLU A C 1
ATOM 928 O O . GLU A 1 122 ? -12.799 -11.687 14.507 1.00 98.31 122 GLU A O 1
ATOM 933 N N . THR A 1 123 ? -10.740 -11.811 15.394 1.00 98.50 123 THR A N 1
ATOM 934 C CA . THR A 1 123 ? -11.187 -11.758 16.792 1.00 98.50 123 THR A CA 1
ATOM 935 C C . THR A 1 123 ? -11.804 -10.402 17.134 1.00 98.50 123 THR A C 1
ATOM 937 O O . THR A 1 123 ? -12.843 -10.354 17.787 1.00 98.50 123 THR A O 1
ATOM 940 N N . MET A 1 124 ? -11.208 -9.299 16.670 1.00 98.44 124 MET A N 1
ATOM 941 C CA . MET A 1 124 ? -11.767 -7.956 16.855 1.00 98.44 124 MET A CA 1
ATOM 942 C C . MET A 1 124 ? -13.149 -7.826 16.209 1.00 98.44 124 MET A C 1
ATOM 944 O O . MET A 1 124 ? -14.080 -7.349 16.854 1.00 98.44 124 MET A O 1
ATOM 948 N N . VAL A 1 125 ? -13.299 -8.292 14.967 1.00 98.44 125 VAL A N 1
ATOM 949 C CA . VAL A 1 125 ? -14.588 -8.305 14.258 1.00 98.44 125 VAL A CA 1
ATOM 950 C C . VAL A 1 125 ? -15.603 -9.161 15.018 1.00 98.44 125 VAL A C 1
ATOM 952 O O . VAL A 1 125 ? -16.732 -8.729 15.234 1.00 98.44 125 VAL A O 1
ATOM 955 N N . ALA A 1 126 ? -15.199 -10.335 15.516 1.00 98.25 126 ALA A N 1
ATOM 956 C CA . ALA A 1 126 ? -16.060 -11.191 16.334 1.00 98.25 126 ALA A CA 1
ATOM 957 C C . ALA A 1 126 ? -16.482 -10.540 17.668 1.00 98.25 126 ALA A C 1
ATOM 959 O O . ALA A 1 126 ? -17.542 -10.865 18.200 1.00 98.25 126 ALA A O 1
ATOM 960 N N . TRP A 1 127 ? -15.687 -9.609 18.206 1.00 97.94 127 TRP A N 1
ATOM 961 C CA . TRP A 1 127 ? -16.043 -8.776 19.363 1.00 97.94 127 TRP A CA 1
ATOM 962 C C . TRP A 1 127 ? -16.912 -7.560 19.010 1.00 97.94 127 TRP A C 1
ATOM 964 O O . TRP A 1 127 ? -17.260 -6.788 19.901 1.00 97.94 127 TRP A O 1
ATOM 974 N N . GLY A 1 128 ? -17.280 -7.393 17.738 1.00 97.69 128 GLY A N 1
ATOM 975 C CA . GLY A 1 128 ? -18.133 -6.306 17.262 1.00 97.69 128 GLY A CA 1
ATOM 976 C C . GLY A 1 128 ? -17.381 -5.029 16.894 1.00 97.69 128 GLY A C 1
ATOM 977 O O . GLY A 1 128 ? -18.011 -3.986 16.753 1.00 97.69 128 GLY A O 1
ATOM 978 N N . VAL A 1 129 ? -16.053 -5.073 16.731 1.00 98.44 129 VAL A N 1
ATOM 979 C CA . VAL A 1 129 ? -15.302 -3.909 16.241 1.00 98.44 129 VAL A CA 1
ATOM 980 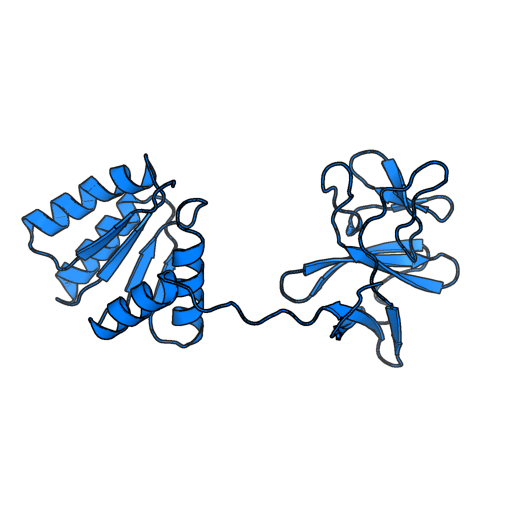C C . VAL A 1 129 ? -15.654 -3.663 14.778 1.00 98.44 129 VAL A C 1
ATOM 982 O O . VAL A 1 129 ? -15.260 -4.427 13.901 1.00 98.44 129 VAL A O 1
ATOM 985 N N . THR A 1 130 ? -16.341 -2.556 14.515 1.00 98.06 130 THR A N 1
ATOM 986 C CA . THR A 1 130 ? -16.692 -2.110 13.157 1.00 98.06 130 THR A CA 1
ATOM 987 C C . THR A 1 130 ? -15.791 -0.981 12.655 1.00 98.06 130 THR A C 1
ATOM 989 O O . THR A 1 130 ? -15.714 -0.756 11.451 1.00 98.06 130 THR A O 1
ATOM 992 N N . HIS A 1 131 ? -15.095 -0.271 13.554 1.00 98.50 131 HIS A N 1
ATOM 993 C CA . HIS A 1 131 ? -14.283 0.906 13.230 1.00 98.50 131 HIS A CA 1
ATOM 994 C C . HIS A 1 131 ? -12.884 0.820 13.848 1.00 98.50 131 HIS A C 1
ATOM 996 O O . HIS A 1 131 ? -12.726 0.603 15.055 1.00 98.50 131 HIS A O 1
ATOM 1002 N N . VAL A 1 132 ? -11.866 1.037 13.011 1.00 98.62 132 VAL A N 1
ATOM 1003 C CA . VAL A 1 132 ? -10.453 1.027 13.402 1.00 98.62 132 VAL A CA 1
ATOM 1004 C C . VAL A 1 132 ? -9.788 2.339 12.992 1.00 98.62 132 VAL A C 1
ATOM 1006 O O . VAL A 1 132 ? -9.707 2.660 11.811 1.00 98.62 132 VAL A O 1
ATOM 1009 N N . PHE A 1 133 ? -9.260 3.084 13.962 1.00 98.56 133 PHE A N 1
ATOM 1010 C CA . PHE A 1 133 ? -8.569 4.358 13.743 1.00 98.56 133 PHE A CA 1
ATOM 1011 C C . PHE A 1 133 ? -7.059 4.179 13.902 1.00 98.56 133 PHE A C 1
ATOM 1013 O O . PHE A 1 133 ? -6.609 3.660 14.920 1.00 98.56 133 PHE A O 1
ATOM 1020 N N . GLY A 1 134 ? -6.223 4.632 12.971 1.00 96.56 134 GLY A N 1
ATOM 1021 C CA . GLY A 1 134 ? -4.791 4.434 13.201 1.00 96.56 134 GLY A CA 1
ATOM 1022 C C . GLY A 1 134 ? -3.831 5.029 12.199 1.00 96.56 134 GLY A C 1
ATOM 1023 O O . GLY A 1 134 ? -4.217 5.676 11.226 1.00 96.56 134 GLY A O 1
ATOM 1024 N N . MET A 1 135 ? -2.553 4.807 12.504 1.00 95.56 135 MET A N 1
ATOM 1025 C CA . MET A 1 135 ? -1.421 5.148 11.652 1.00 95.56 135 MET A CA 1
ATOM 1026 C C . MET A 1 135 ? -0.630 3.882 11.320 1.00 95.56 135 MET A C 1
ATOM 1028 O O . MET A 1 135 ? -0.196 3.143 12.210 1.00 95.56 135 MET A O 1
ATOM 1032 N N . VAL A 1 136 ? -0.404 3.670 10.028 1.00 96.44 136 VAL A N 1
ATOM 1033 C CA . VAL A 1 136 ? 0.447 2.592 9.519 1.00 96.44 136 VAL A CA 1
ATOM 1034 C C . VAL A 1 136 ? 1.917 2.991 9.619 1.00 96.44 136 VAL A C 1
ATOM 1036 O O . VAL A 1 136 ? 2.288 4.114 9.279 1.00 96.44 136 VAL A O 1
ATOM 1039 N N . GLY A 1 137 ? 2.764 2.054 10.035 1.00 93.06 137 GLY A N 1
ATOM 1040 C CA . GLY A 1 137 ? 4.211 2.179 9.922 1.00 93.06 137 GLY A CA 1
ATOM 1041 C C . GLY A 1 137 ? 4.937 0.879 10.259 1.00 93.06 137 GLY A C 1
ATOM 1042 O O . GLY A 1 137 ? 4.318 -0.138 10.562 1.00 93.06 137 GLY A O 1
ATOM 1043 N N . HIS A 1 138 ? 6.269 0.896 10.185 1.00 90.94 138 HIS A N 1
ATOM 1044 C CA . HIS A 1 138 ? 7.080 -0.325 10.077 1.00 90.94 138 HIS A CA 1
ATOM 1045 C C . HIS A 1 138 ? 6.789 -1.407 11.132 1.00 90.94 138 HIS A C 1
ATOM 1047 O O . HIS A 1 138 ? 6.752 -2.586 10.796 1.00 90.94 138 HIS A O 1
ATOM 1053 N N . SER A 1 139 ? 6.535 -1.034 12.388 1.00 94.06 139 SER A N 1
ATOM 1054 C CA . SER A 1 139 ? 6.295 -1.991 13.482 1.00 94.06 139 SER A CA 1
ATOM 1055 C C . SER A 1 139 ? 4.858 -2.520 13.579 1.00 94.06 139 SER A C 1
ATOM 1057 O O . SER A 1 139 ? 4.559 -3.279 14.498 1.00 94.06 139 SER A O 1
ATOM 1059 N N . ASN A 1 140 ? 3.959 -2.139 12.665 1.00 94.88 140 ASN A N 1
ATOM 1060 C CA . ASN A 1 140 ? 2.584 -2.646 12.620 1.00 94.88 140 ASN A CA 1
ATOM 1061 C C . ASN A 1 140 ? 2.108 -3.063 11.215 1.00 94.88 140 ASN A C 1
ATOM 1063 O O . ASN A 1 140 ? 0.919 -3.318 11.043 1.00 94.88 140 ASN A O 1
ATOM 1067 N N . LEU A 1 141 ? 3.010 -3.186 10.231 1.00 94.44 141 LEU A N 1
ATOM 1068 C CA . LEU A 1 141 ? 2.656 -3.465 8.830 1.00 94.44 141 LEU A CA 1
ATOM 1069 C C . LEU A 1 141 ? 1.783 -4.715 8.653 1.00 94.44 141 LEU A C 1
ATOM 1071 O O . LEU A 1 141 ? 0.786 -4.654 7.943 1.00 94.44 141 LEU A O 1
ATOM 1075 N N . GLY A 1 142 ? 2.102 -5.819 9.338 1.00 94.25 142 GLY A N 1
ATOM 1076 C CA . GLY A 1 142 ? 1.289 -7.041 9.265 1.00 94.25 142 GLY A CA 1
ATOM 1077 C C . GLY A 1 142 ? -0.130 -6.853 9.815 1.00 94.25 142 GLY A C 1
ATOM 1078 O O . GLY A 1 142 ? -1.092 -7.362 9.249 1.00 94.25 142 GLY A O 1
ATOM 1079 N N . PHE A 1 143 ? -0.282 -6.061 10.883 1.00 97.00 143 PHE A N 1
ATOM 1080 C CA . PHE A 1 143 ? -1.599 -5.714 11.420 1.00 97.00 143 PHE A CA 1
ATOM 1081 C C . PHE A 1 143 ? -2.372 -4.794 10.470 1.00 97.00 143 PHE A C 1
ATOM 1083 O O . PHE A 1 143 ? -3.543 -5.043 10.199 1.00 97.00 143 PHE A O 1
ATOM 1090 N N . ALA A 1 144 ? -1.712 -3.775 9.919 1.00 96.69 144 ALA A N 1
ATOM 1091 C CA . ALA A 1 144 ? -2.313 -2.875 8.943 1.00 96.69 144 ALA A CA 1
ATOM 1092 C C . ALA A 1 144 ? -2.780 -3.617 7.678 1.00 96.69 144 ALA A C 1
ATOM 1094 O O . ALA A 1 144 ? -3.868 -3.333 7.178 1.00 96.69 144 ALA A O 1
ATOM 1095 N N . ASP A 1 145 ? -2.009 -4.594 7.189 1.00 95.62 145 ASP A N 1
ATOM 1096 C CA . ASP A 1 145 ? -2.415 -5.418 6.046 1.00 95.62 145 ASP A CA 1
ATOM 1097 C C . ASP A 1 145 ? -3.627 -6.308 6.370 1.00 95.62 145 ASP A C 1
ATOM 1099 O O . ASP A 1 145 ? -4.564 -6.389 5.575 1.00 95.62 145 ASP A O 1
ATOM 1103 N N . ALA A 1 146 ? -3.681 -6.902 7.568 1.00 97.62 146 ALA A N 1
ATOM 1104 C CA . ALA A 1 146 ? -4.848 -7.668 8.011 1.00 97.62 146 ALA A CA 1
ATOM 1105 C C . ALA A 1 146 ? -6.114 -6.795 8.124 1.00 97.62 146 ALA A C 1
ATOM 1107 O O . ALA A 1 146 ? -7.195 -7.215 7.704 1.00 97.62 146 ALA A O 1
ATOM 1108 N N . VAL A 1 147 ? -5.985 -5.561 8.631 1.00 98.06 147 VAL A N 1
ATOM 1109 C CA . VAL A 1 147 ? -7.078 -4.572 8.679 1.00 98.06 147 VAL A CA 1
ATOM 1110 C C . VAL A 1 147 ? -7.544 -4.211 7.268 1.00 98.06 147 VAL A C 1
ATOM 1112 O O . VAL A 1 147 ? -8.742 -4.271 7.000 1.00 98.06 147 VAL A O 1
ATOM 1115 N N . ARG A 1 148 ? -6.618 -3.924 6.342 1.00 96.69 148 ARG A N 1
ATOM 1116 C CA . ARG A 1 148 ? -6.927 -3.664 4.923 1.00 96.69 148 ARG A CA 1
ATOM 1117 C C . ARG A 1 148 ? -7.680 -4.835 4.289 1.00 96.69 148 ARG A C 1
ATOM 1119 O O . ARG A 1 148 ? -8.658 -4.635 3.574 1.00 96.69 148 ARG A O 1
ATOM 1126 N N . ALA A 1 149 ? -7.239 -6.065 4.550 1.00 95.88 149 ALA A N 1
ATOM 1127 C CA . ALA A 1 149 ? -7.891 -7.260 4.028 1.00 95.88 149 ALA A CA 1
ATOM 1128 C C . ALA A 1 149 ? -9.300 -7.464 4.607 1.00 95.88 149 ALA A C 1
ATOM 1130 O O . ALA A 1 149 ? -10.164 -7.981 3.903 1.00 95.88 149 ALA A O 1
ATOM 1131 N N . ALA A 1 150 ? -9.537 -7.102 5.871 1.00 97.75 150 ALA A N 1
ATOM 1132 C CA . ALA A 1 150 ? -10.863 -7.146 6.491 1.00 97.75 150 ALA A CA 1
ATOM 1133 C C . ALA A 1 150 ? -11.793 -6.047 5.957 1.00 97.75 150 ALA A C 1
ATOM 1135 O O . ALA A 1 150 ? -12.947 -6.323 5.638 1.00 97.75 150 ALA A O 1
ATOM 1136 N N . GLU A 1 151 ? -11.276 -4.834 5.765 1.00 98.12 151 GLU A N 1
ATOM 1137 C CA . GLU A 1 151 ? -12.010 -3.736 5.130 1.00 98.12 151 GLU A CA 1
ATOM 1138 C C . GLU A 1 151 ? -12.438 -4.087 3.699 1.00 98.12 151 GLU A C 1
ATOM 1140 O O . GLU A 1 151 ? -13.596 -3.898 3.339 1.00 98.12 151 GLU A O 1
ATOM 1145 N N . ALA A 1 152 ? -11.552 -4.696 2.902 1.00 96.06 152 ALA A N 1
ATOM 1146 C CA . ALA A 1 152 ? -11.879 -5.146 1.546 1.00 96.06 152 ALA A CA 1
ATOM 1147 C C . ALA A 1 152 ? -13.007 -6.199 1.499 1.00 96.06 152 ALA A C 1
ATOM 1149 O O . ALA A 1 152 ? -13.685 -6.322 0.480 1.00 96.06 152 ALA A O 1
ATOM 1150 N N . ARG A 1 153 ? -13.221 -6.952 2.588 1.00 95.94 153 ARG A N 1
ATOM 1151 C CA . ARG A 1 153 ? -14.355 -7.883 2.737 1.00 95.94 153 ARG A CA 1
ATOM 1152 C C . ARG A 1 153 ? -15.625 -7.215 3.271 1.00 95.94 153 ARG A C 1
ATOM 1154 O O . ARG A 1 153 ? -16.681 -7.837 3.234 1.00 95.94 153 ARG A O 1
ATOM 1161 N N . GLY A 1 154 ? -15.536 -5.968 3.734 1.00 97.88 154 GLY A N 1
ATOM 1162 C CA . GLY A 1 154 ? -16.633 -5.235 4.365 1.00 97.88 154 GLY A CA 1
ATOM 1163 C C . GLY A 1 154 ? -16.846 -5.568 5.845 1.00 97.88 154 GLY A C 1
ATOM 1164 O O . GLY A 1 154 ? -17.899 -5.236 6.382 1.00 97.88 154 GLY A O 1
ATOM 1165 N N . ASP A 1 155 ? -15.876 -6.209 6.506 1.00 98.12 155 ASP A N 1
ATOM 1166 C CA . ASP A 1 155 ? -16.008 -6.647 7.905 1.00 98.12 155 ASP A CA 1
ATOM 1167 C C . ASP A 1 155 ? -15.882 -5.477 8.904 1.00 98.12 155 ASP A C 1
ATOM 1169 O O . ASP A 1 155 ? -16.453 -5.509 9.992 1.00 98.12 155 ASP A O 1
ATOM 1173 N N . LEU A 1 156 ? -15.107 -4.449 8.545 1.00 98.25 156 LEU A N 1
ATOM 1174 C CA . LEU A 1 156 ? -14.851 -3.244 9.337 1.00 98.25 156 LEU A CA 1
ATOM 1175 C C . LEU A 1 156 ? -14.483 -2.071 8.420 1.00 98.25 156 LEU A C 1
ATOM 1177 O O . LEU A 1 156 ? -14.244 -2.256 7.230 1.00 98.25 156 LEU A O 1
ATOM 1181 N N . THR A 1 157 ? -14.395 -0.864 8.974 1.00 98.44 157 THR A N 1
ATOM 1182 C CA . THR A 1 157 ? -13.910 0.340 8.284 1.00 98.44 157 THR A CA 1
ATOM 1183 C C . THR A 1 157 ? -12.622 0.846 8.928 1.00 98.44 157 THR A C 1
ATOM 1185 O O . THR A 1 157 ? -12.552 1.012 10.152 1.00 98.44 157 THR A O 1
ATOM 1188 N N . TYR A 1 158 ? -11.607 1.121 8.107 1.00 98.38 158 TYR A N 1
ATOM 1189 C CA . TYR A 1 158 ? -10.360 1.736 8.541 1.00 98.38 158 TYR A CA 1
ATOM 1190 C C . TYR A 1 158 ? -10.377 3.248 8.304 1.00 98.38 158 TYR A C 1
ATOM 1192 O O . TYR A 1 158 ? -10.676 3.747 7.222 1.00 98.38 158 TYR A O 1
ATOM 1200 N N . ILE A 1 159 ? -10.008 4.003 9.337 1.00 98.44 159 ILE A N 1
ATOM 1201 C CA . ILE A 1 159 ? -9.909 5.460 9.291 1.00 98.44 159 ILE A CA 1
ATOM 1202 C C . ILE A 1 159 ? -8.462 5.851 9.568 1.00 98.44 159 ILE A C 1
ATOM 1204 O O . ILE A 1 159 ? -7.984 5.850 10.707 1.00 98.44 159 ILE A O 1
ATOM 1208 N N . GLY A 1 160 ? -7.759 6.201 8.492 1.00 97.50 160 GLY A N 1
ATOM 1209 C CA . GLY A 1 160 ? -6.395 6.707 8.568 1.00 97.50 160 GLY A CA 1
ATOM 1210 C C . GLY A 1 160 ? -6.346 8.084 9.225 1.00 97.50 160 GLY A C 1
ATOM 1211 O O . GLY A 1 160 ? -7.019 9.017 8.785 1.00 97.50 160 GLY A O 1
ATOM 1212 N N . ILE A 1 161 ? -5.512 8.225 10.254 1.00 96.31 161 ILE A N 1
ATOM 1213 C CA . ILE A 1 161 ? -5.266 9.505 10.927 1.00 96.31 161 ILE A CA 1
ATOM 1214 C C . ILE A 1 161 ? -3.846 10.022 10.665 1.00 96.31 161 ILE A C 1
ATOM 1216 O O . ILE A 1 161 ? -3.005 9.330 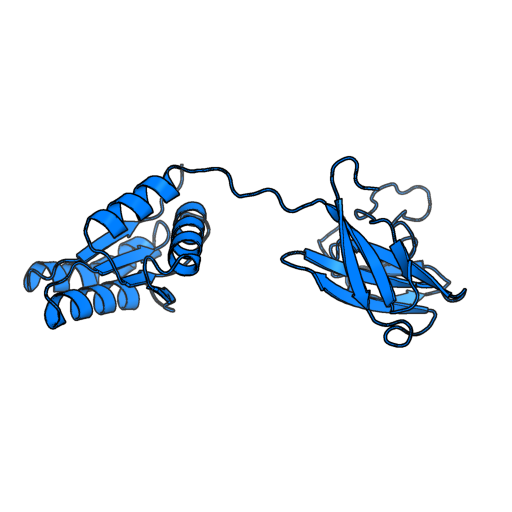10.097 1.00 96.31 161 ILE A O 1
ATOM 1220 N N . ARG A 1 162 ? -3.579 11.278 11.043 1.00 96.06 162 ARG A N 1
ATOM 1221 C CA . ARG A 1 162 ? -2.261 11.930 10.876 1.00 96.06 162 ARG A CA 1
ATOM 1222 C C . ARG A 1 162 ? -1.462 12.080 12.170 1.00 96.06 162 ARG A C 1
ATOM 1224 O O . ARG A 1 162 ? -0.306 12.475 12.119 1.00 96.06 162 ARG A O 1
ATOM 1231 N N . HIS A 1 163 ? -2.074 11.788 13.313 1.00 97.25 163 HIS A N 1
ATOM 1232 C CA . HIS A 1 163 ? -1.434 11.801 14.624 1.00 97.25 163 HIS A CA 1
ATOM 1233 C C . HIS A 1 163 ? -2.104 10.759 15.522 1.00 97.25 163 HIS A C 1
ATOM 1235 O O . HIS A 1 163 ? -3.332 10.708 15.587 1.00 97.25 163 HIS A O 1
ATOM 1241 N N . GLU A 1 164 ? -1.337 9.945 16.239 1.00 97.94 164 GLU A N 1
ATOM 1242 C CA . GLU A 1 164 ? -1.868 8.789 16.973 1.00 97.94 164 GLU A CA 1
ATOM 1243 C C . GLU A 1 164 ? -2.807 9.209 18.106 1.00 97.94 164 GLU A C 1
ATOM 1245 O O . GLU A 1 164 ? -3.839 8.583 18.315 1.00 97.94 164 GLU A O 1
ATOM 1250 N N . GLY A 1 165 ? -2.544 10.346 18.756 1.00 97.94 165 GLY A N 1
ATOM 1251 C CA . GLY A 1 165 ? -3.490 10.929 19.715 1.00 97.94 165 GLY A CA 1
ATOM 1252 C C . GLY A 1 165 ? -4.883 11.184 19.119 1.00 97.94 165 GLY A C 1
ATOM 1253 O O . GLY A 1 165 ? -5.885 10.969 19.793 1.00 97.94 165 GLY A O 1
ATOM 1254 N N . ALA A 1 166 ? -4.979 11.561 17.837 1.00 98.19 166 ALA A N 1
ATOM 1255 C CA . ALA A 1 166 ? -6.274 11.687 17.168 1.00 98.19 166 ALA A CA 1
ATOM 1256 C C . ALA A 1 166 ? -6.954 10.320 16.982 1.00 98.19 166 ALA A C 1
ATOM 1258 O O . ALA A 1 166 ? -8.176 10.246 17.061 1.00 98.19 166 ALA A O 1
ATOM 1259 N N . ALA A 1 167 ? -6.182 9.240 16.800 1.00 98.31 167 ALA A N 1
ATOM 1260 C CA . ALA A 1 167 ? -6.709 7.877 16.725 1.00 98.31 167 ALA A CA 1
ATOM 1261 C C . ALA A 1 167 ? -7.401 7.479 18.032 1.00 98.31 167 ALA A C 1
ATOM 1263 O O . ALA A 1 167 ? -8.539 7.013 18.020 1.00 98.31 167 ALA A O 1
ATOM 1264 N N . SER A 1 168 ? -6.723 7.675 19.170 1.00 98.44 168 SER A N 1
ATOM 1265 C CA . SER A 1 168 ? -7.274 7.291 20.470 1.00 98.44 168 SER A CA 1
ATOM 1266 C C . SER A 1 168 ? -8.425 8.191 20.908 1.00 98.44 168 SER A C 1
ATOM 1268 O O . SER A 1 168 ? -9.394 7.678 21.463 1.00 98.44 168 SER A O 1
ATOM 1270 N N . PHE A 1 169 ? -8.393 9.493 20.601 1.00 98.50 169 PHE A N 1
ATOM 1271 C CA . PHE A 1 169 ? -9.550 10.365 20.825 1.00 98.50 169 PHE A CA 1
ATOM 1272 C C . PHE A 1 169 ? -10.746 10.004 19.942 1.00 98.50 169 PHE A C 1
ATOM 1274 O O . PHE A 1 169 ? -11.870 10.007 20.435 1.00 98.50 169 PHE A O 1
ATOM 1281 N N . ALA A 1 170 ? -10.532 9.663 18.668 1.00 98.50 170 ALA A N 1
ATOM 1282 C CA . ALA A 1 170 ? -11.615 9.252 17.778 1.00 98.50 170 ALA A CA 1
ATOM 1283 C C . ALA A 1 170 ? -12.258 7.935 18.236 1.00 98.50 170 ALA A C 1
ATOM 1285 O O . ALA A 1 170 ? -13.481 7.859 18.328 1.00 98.50 170 ALA A O 1
ATOM 1286 N N . ALA A 1 171 ? -11.451 6.936 18.611 1.00 98.56 171 ALA A N 1
ATOM 1287 C CA . ALA A 1 171 ? -11.958 5.686 19.174 1.00 98.56 171 ALA A CA 1
ATOM 1288 C C . ALA A 1 171 ? -12.711 5.916 20.496 1.00 98.56 171 ALA A C 1
ATOM 1290 O O . ALA A 1 171 ? -13.791 5.367 20.699 1.00 98.56 171 ALA A O 1
ATOM 1291 N N . CYS A 1 172 ? -12.187 6.782 21.370 1.00 98.56 172 CYS A N 1
ATOM 1292 C CA . CYS A 1 172 ? -12.860 7.184 22.604 1.00 98.56 172 CYS A CA 1
ATOM 1293 C C . CYS A 1 172 ? -14.218 7.847 22.326 1.00 98.56 172 CYS A C 1
ATOM 1295 O O . CYS A 1 172 ? -15.232 7.445 22.895 1.00 98.56 172 CYS A O 1
ATOM 1297 N N . ALA A 1 173 ? -14.257 8.826 21.419 1.00 98.38 173 ALA A N 1
ATOM 1298 C CA . ALA A 1 173 ? -15.486 9.504 21.024 1.00 98.38 173 ALA A CA 1
ATOM 1299 C C . ALA A 1 173 ? -16.503 8.526 20.423 1.00 98.38 173 ALA A C 1
ATOM 1301 O O . ALA A 1 173 ? -17.679 8.583 20.776 1.00 98.38 173 ALA A O 1
ATOM 1302 N N . TYR A 1 174 ? -16.054 7.593 19.579 1.00 98.38 174 TYR A N 1
ATOM 1303 C CA . TYR A 1 174 ? -16.904 6.542 19.028 1.00 98.38 174 TYR A CA 1
ATOM 1304 C C . TYR A 1 174 ? -17.540 5.705 20.142 1.00 98.38 174 TYR A C 1
ATOM 1306 O O . TYR A 1 174 ? -18.764 5.587 20.192 1.00 98.38 174 TYR A O 1
ATOM 1314 N N . GLY A 1 175 ? -16.733 5.208 21.085 1.00 98.00 175 GLY A N 1
ATOM 1315 C CA . GLY A 1 175 ? -17.225 4.425 22.219 1.00 98.00 175 GLY A CA 1
ATOM 1316 C C . GLY A 1 175 ? -18.193 5.203 23.117 1.00 98.00 175 GLY A C 1
ATOM 1317 O O . GLY A 1 175 ? -19.192 4.648 23.565 1.00 98.00 175 GLY A O 1
ATOM 1318 N N . LYS A 1 176 ? -17.960 6.505 23.334 1.00 98.06 176 LYS A N 1
ATOM 1319 C CA . LYS A 1 176 ? -18.867 7.387 24.096 1.00 98.06 176 LYS A CA 1
ATOM 1320 C C . LYS A 1 176 ? -20.216 7.593 23.407 1.00 98.06 176 LYS A C 1
ATOM 1322 O O . LYS A 1 176 ? -21.238 7.666 24.081 1.00 98.06 176 LYS A O 1
ATOM 1327 N N . LEU A 1 177 ? -20.213 7.739 22.082 1.00 98.19 177 LEU A N 1
ATOM 1328 C CA . LEU A 1 177 ? -21.410 8.069 21.304 1.00 98.19 177 LEU A CA 1
ATOM 1329 C C . LEU A 1 177 ? -22.270 6.844 20.984 1.00 98.19 177 LEU A C 1
ATOM 1331 O O . LEU A 1 177 ? -23.487 6.972 20.881 1.00 98.19 177 LEU A O 1
ATOM 1335 N N . THR A 1 178 ? -21.648 5.679 20.814 1.00 97.81 178 THR A N 1
ATOM 1336 C CA . THR A 1 178 ? -22.323 4.454 20.352 1.00 97.81 178 THR A CA 1
ATOM 1337 C C . THR A 1 178 ? -22.512 3.420 21.459 1.00 97.81 178 THR A C 1
ATOM 1339 O O . THR A 1 178 ? -23.436 2.617 21.396 1.00 97.81 178 THR A O 1
ATOM 1342 N N . GLY A 1 179 ? -21.647 3.427 22.478 1.00 97.06 179 GLY A N 1
ATOM 1343 C CA . GLY A 1 179 ? -21.527 2.325 23.433 1.00 97.06 179 GLY A CA 1
ATOM 1344 C C . GLY A 1 179 ? -20.852 1.073 22.855 1.00 97.06 179 GLY A C 1
ATOM 1345 O O . GLY A 1 179 ? -20.701 0.088 23.575 1.00 97.06 179 GLY A O 1
ATOM 1346 N N . GLU A 1 180 ? -20.429 1.101 21.589 1.00 97.50 180 GLU A N 1
ATOM 1347 C CA . GLU A 1 180 ? -19.776 -0.008 20.895 1.00 97.50 180 GLU A CA 1
ATOM 1348 C C . GLU A 1 180 ? -18.248 0.098 20.979 1.00 97.50 180 GLU A C 1
ATOM 1350 O O . GLU A 1 180 ? -17.676 1.184 21.094 1.00 97.50 180 GLU A O 1
ATOM 1355 N N . LEU A 1 181 ? -17.568 -1.048 20.913 1.00 98.12 181 LEU A N 1
ATOM 1356 C CA . LEU A 1 181 ? -16.111 -1.111 20.965 1.00 98.12 181 LEU A CA 1
ATOM 1357 C C . LEU A 1 181 ? -15.492 -0.570 19.668 1.00 98.12 181 LEU A C 1
ATOM 1359 O O . LEU A 1 181 ? -15.678 -1.142 18.596 1.00 98.12 181 LEU A O 1
ATOM 1363 N N . ALA A 1 182 ? -14.669 0.472 19.786 1.00 97.69 182 ALA A N 1
ATOM 1364 C CA . ALA A 1 182 ? -13.791 0.928 18.709 1.00 97.69 182 ALA A CA 1
ATOM 1365 C C . ALA A 1 182 ? -12.333 0.561 18.986 1.00 97.69 182 ALA A C 1
ATOM 1367 O O . ALA A 1 182 ? -11.889 0.532 20.139 1.00 97.69 182 ALA A O 1
ATOM 1368 N N . ALA A 1 183 ? -11.569 0.328 17.919 1.00 98.50 183 ALA A N 1
ATOM 1369 C CA . ALA A 1 183 ? -10.142 0.072 18.029 1.00 98.50 183 ALA A CA 1
ATOM 1370 C C . ALA A 1 183 ? -9.312 1.258 17.538 1.00 98.50 183 ALA A C 1
ATOM 1372 O O . ALA A 1 183 ? -9.676 1.940 16.579 1.00 98.50 183 ALA A O 1
ATOM 1373 N N . CYS A 1 184 ? -8.156 1.472 18.159 1.00 98.44 184 CYS A N 1
ATOM 1374 C CA . CYS A 1 184 ? -7.112 2.316 17.607 1.00 98.44 184 CYS A CA 1
ATOM 1375 C C . CYS A 1 184 ? -5.758 1.609 17.588 1.00 98.44 184 CYS A C 1
ATOM 1377 O O . CYS A 1 184 ? -5.492 0.742 18.421 1.00 98.44 184 CYS A O 1
ATOM 1379 N N . PHE A 1 185 ? -4.891 1.965 16.640 1.00 98.25 185 PHE A N 1
ATOM 1380 C CA . PHE A 1 185 ? -3.549 1.390 16.572 1.00 98.25 185 PHE A CA 1
ATOM 1381 C C . PHE A 1 185 ? -2.467 2.387 16.155 1.00 98.25 185 PHE A C 1
ATOM 1383 O O . PHE A 1 185 ? -2.726 3.378 15.467 1.00 98.25 185 PHE A O 1
ATOM 1390 N N . ALA A 1 186 ? -1.239 2.097 16.583 1.00 97.50 186 ALA A N 1
ATOM 1391 C CA . ALA A 1 186 ? -0.056 2.910 16.328 1.00 97.50 186 ALA A CA 1
ATOM 1392 C C . ALA A 1 186 ? 1.208 2.056 16.159 1.00 97.50 186 ALA A C 1
ATOM 1394 O O . ALA A 1 186 ? 1.208 0.845 16.398 1.00 97.50 186 ALA A O 1
ATOM 1395 N N . ILE A 1 187 ? 2.296 2.694 15.730 1.00 96.19 187 ILE A N 1
ATOM 1396 C CA . ILE A 1 187 ? 3.637 2.103 15.733 1.00 96.19 187 ILE A CA 1
ATOM 1397 C C . ILE A 1 187 ? 4.236 2.097 17.141 1.00 96.19 187 ILE A C 1
ATOM 1399 O O . ILE A 1 187 ? 3.858 2.906 17.984 1.00 96.19 187 ILE A O 1
ATOM 1403 N N . ALA A 1 188 ? 5.231 1.237 17.354 1.00 94.69 188 ALA A N 1
ATOM 1404 C CA . ALA A 1 188 ? 6.064 1.217 18.552 1.00 94.69 188 ALA A CA 1
ATOM 1405 C C . ALA A 1 188 ? 6.666 2.595 18.896 1.00 94.69 188 ALA A C 1
ATOM 1407 O O . ALA A 1 188 ? 6.881 3.444 18.028 1.00 94.69 188 ALA A O 1
ATOM 1408 N N . GLY A 1 189 ? 7.018 2.786 20.168 1.00 94.12 189 GLY A N 1
ATOM 1409 C CA . GLY A 1 189 ? 7.695 3.993 20.641 1.00 94.12 189 GLY A CA 1
ATOM 1410 C C . GLY A 1 189 ? 6.761 5.209 20.661 1.00 94.12 189 GLY A C 1
ATOM 1411 O O . GLY A 1 189 ? 5.731 5.143 21.339 1.00 94.12 189 GLY A O 1
ATOM 1412 N N . PRO A 1 190 ? 7.099 6.318 19.967 1.00 95.25 190 PRO A N 1
ATOM 1413 C CA . PRO A 1 190 ? 6.346 7.567 20.067 1.00 95.25 190 PRO A CA 1
ATOM 1414 C C . PRO A 1 190 ? 4.875 7.404 19.671 1.00 95.25 190 PRO A C 1
ATOM 1416 O O . PRO A 1 190 ? 4.010 7.999 20.314 1.00 95.25 190 PRO A O 1
ATOM 1419 N N . GLY A 1 191 ? 4.579 6.551 18.684 1.00 95.19 191 GLY A N 1
ATOM 1420 C CA . GLY A 1 191 ? 3.207 6.308 18.243 1.00 95.19 191 GLY A CA 1
ATOM 1421 C C . GLY A 1 191 ? 2.329 5.747 19.362 1.00 95.19 191 GLY A C 1
ATOM 1422 O O . GLY A 1 191 ? 1.278 6.305 19.673 1.00 95.19 191 GLY A O 1
ATOM 1423 N N . SER A 1 192 ? 2.788 4.696 20.040 1.00 95.75 192 SER A N 1
ATOM 1424 C CA . SER A 1 192 ? 2.079 4.104 21.178 1.00 95.75 192 SER A CA 1
ATOM 1425 C C . SER A 1 192 ? 1.946 5.060 22.358 1.00 95.75 192 SER A C 1
ATOM 1427 O O . SER A 1 192 ? 0.885 5.123 22.977 1.00 95.75 192 SER A O 1
ATOM 1429 N N . THR A 1 193 ? 2.985 5.840 22.674 1.00 97.25 193 THR A N 1
ATOM 1430 C CA . THR A 1 193 ? 2.894 6.829 23.761 1.00 97.25 193 THR A CA 1
ATOM 1431 C C . THR A 1 193 ? 1.929 7.965 23.430 1.00 97.25 193 THR A C 1
ATOM 1433 O O . THR A 1 193 ? 1.228 8.444 24.318 1.00 97.25 193 THR A O 1
ATOM 1436 N N . ASN A 1 194 ? 1.817 8.349 22.158 1.00 97.94 194 ASN A N 1
ATOM 1437 C CA . ASN A 1 194 ? 0.872 9.367 21.704 1.00 97.94 194 ASN A CA 1
ATOM 1438 C C . ASN A 1 194 ? -0.594 8.924 21.845 1.00 97.94 194 ASN A C 1
ATOM 1440 O O . ASN A 1 194 ? -1.471 9.780 21.959 1.00 97.94 194 ASN A O 1
ATOM 1444 N N . LEU A 1 195 ? -0.879 7.614 21.896 1.00 98.12 195 LEU A N 1
ATOM 1445 C CA . LEU A 1 195 ? -2.230 7.115 22.176 1.00 98.12 195 LEU A CA 1
ATOM 1446 C C . LEU A 1 195 ? -2.682 7.426 23.612 1.00 98.12 195 LEU A C 1
ATOM 1448 O O . LEU A 1 195 ? -3.885 7.569 23.844 1.00 98.12 195 LEU A O 1
ATOM 1452 N N . LEU A 1 196 ? -1.748 7.541 24.567 1.00 98.06 196 LEU A N 1
ATOM 1453 C CA . LEU A 1 196 ? -2.037 7.530 26.007 1.00 98.06 196 LEU A CA 1
ATOM 1454 C C . LEU A 1 196 ? -3.030 8.605 26.447 1.00 98.06 196 LEU A C 1
ATOM 1456 O O . LEU A 1 196 ? -3.865 8.323 27.300 1.00 98.06 196 LEU A O 1
ATOM 1460 N N . THR A 1 197 ? -2.985 9.807 25.870 1.00 98.12 197 THR A N 1
ATOM 1461 C CA . THR A 1 197 ? -3.892 10.894 26.269 1.00 98.12 197 THR A CA 1
ATOM 1462 C C . THR A 1 197 ? -5.355 10.548 25.974 1.00 98.12 197 THR A C 1
ATOM 1464 O O . THR A 1 197 ? -6.199 10.673 26.859 1.00 98.12 197 THR A O 1
ATOM 1467 N N . GLY A 1 198 ? -5.660 10.046 24.773 1.00 98.12 198 GLY A N 1
ATOM 1468 C CA . GLY A 1 198 ? -7.021 9.614 24.429 1.00 98.12 198 GLY A CA 1
ATOM 1469 C C . GLY A 1 198 ? -7.451 8.340 25.165 1.00 98.12 198 GLY A C 1
ATOM 1470 O O . GLY A 1 198 ? -8.618 8.197 25.515 1.00 98.12 198 GLY A O 1
ATOM 1471 N N . LEU A 1 199 ? -6.513 7.441 25.490 1.00 98.31 199 LEU A N 1
ATOM 1472 C CA . LEU A 1 199 ? -6.807 6.266 26.323 1.00 98.31 199 LEU A CA 1
ATOM 1473 C C . LEU A 1 199 ? -7.080 6.635 27.781 1.00 98.31 199 LEU A C 1
ATOM 1475 O O . LEU A 1 199 ? -7.902 5.999 28.438 1.00 98.31 199 LEU A O 1
ATOM 1479 N N . TYR A 1 200 ? -6.416 7.670 28.290 1.00 98.50 200 TYR A N 1
ATOM 1480 C CA . TYR A 1 200 ? -6.704 8.209 29.609 1.00 98.50 200 TYR A CA 1
ATOM 1481 C C . TYR A 1 200 ? -8.107 8.825 29.653 1.00 98.50 200 TYR A C 1
ATOM 1483 O O . TYR A 1 200 ? -8.851 8.550 30.590 1.00 98.50 200 TYR A O 1
ATOM 1491 N N . ASP A 1 201 ? -8.502 9.576 28.621 1.00 98.50 201 ASP A N 1
ATOM 1492 C CA . ASP A 1 201 ? -9.873 10.081 28.465 1.00 98.50 201 ASP A CA 1
ATOM 1493 C C . ASP A 1 201 ? -10.903 8.934 28.421 1.00 98.50 201 ASP A C 1
ATOM 1495 O O . ASP A 1 201 ? -11.864 8.928 29.192 1.00 98.50 201 ASP A O 1
ATOM 1499 N N . ALA A 1 202 ? -10.646 7.891 27.621 1.00 98.38 202 ALA A N 1
ATOM 1500 C CA . ALA A 1 202 ? -11.496 6.700 27.567 1.00 98.38 202 ALA A CA 1
ATOM 1501 C C . ALA A 1 202 ? -11.625 6.012 28.933 1.00 98.38 202 ALA A C 1
ATOM 1503 O O . ALA A 1 202 ? -12.722 5.636 29.342 1.00 98.38 202 ALA A O 1
ATOM 1504 N N . LYS A 1 203 ? -10.521 5.893 29.680 1.00 98.38 203 LYS A N 1
ATOM 1505 C CA . LYS A 1 203 ? -10.520 5.330 31.036 1.00 98.38 203 LYS A CA 1
ATOM 1506 C C . LYS A 1 203 ? -11.384 6.153 31.993 1.00 98.38 203 LYS A C 1
ATOM 1508 O O . LYS A 1 203 ? -12.119 5.563 32.786 1.00 98.38 203 LYS A O 1
ATOM 1513 N N . MET A 1 204 ? -11.272 7.482 31.960 1.00 98.31 204 MET A N 1
ATOM 1514 C CA . MET A 1 204 ? -12.015 8.368 32.864 1.00 98.31 204 MET A CA 1
ATOM 1515 C C . MET A 1 204 ? -13.524 8.273 32.637 1.00 98.31 204 MET A C 1
ATOM 1517 O O . MET A 1 204 ? -14.278 8.201 33.607 1.00 98.31 204 MET A O 1
ATOM 1521 N N . ASP A 1 205 ? -13.936 8.148 31.377 1.00 97.06 205 ASP A N 1
ATOM 1522 C CA . ASP A 1 205 ? -15.348 8.088 30.994 1.00 97.06 205 ASP A CA 1
ATOM 1523 C C . ASP A 1 205 ? -15.876 6.659 30.808 1.00 97.06 205 ASP A C 1
ATOM 1525 O O . ASP A 1 205 ? -17.037 6.460 30.458 1.00 97.06 205 ASP A O 1
ATOM 1529 N N . ARG A 1 206 ? -15.036 5.649 31.076 1.00 97.25 206 ARG A N 1
ATOM 1530 C CA . ARG A 1 206 ? -15.332 4.219 30.875 1.00 97.25 206 ARG A CA 1
ATOM 1531 C C . ARG A 1 206 ? -15.799 3.902 29.448 1.00 97.25 206 ARG A C 1
ATOM 1533 O O . ARG A 1 206 ? -16.635 3.022 29.250 1.00 97.25 206 ARG A O 1
ATOM 1540 N N . ALA A 1 207 ? -15.251 4.610 28.465 1.00 98.31 207 ALA A N 1
ATOM 1541 C CA . ALA A 1 207 ? -15.539 4.375 27.059 1.00 98.31 207 ALA A CA 1
ATOM 1542 C C . ALA A 1 207 ? -14.873 3.065 26.587 1.00 98.31 207 ALA A C 1
ATOM 1544 O O . ALA A 1 207 ? -13.697 2.835 26.895 1.00 98.31 207 ALA A O 1
ATOM 1545 N N . PRO A 1 208 ? -15.582 2.204 25.836 1.00 98.06 208 PRO A N 1
ATOM 1546 C CA . PRO A 1 208 ? -15.027 0.955 25.323 1.00 98.06 208 PRO A CA 1
ATOM 1547 C C . PRO A 1 208 ? -14.041 1.224 24.175 1.00 98.06 208 PRO A C 1
ATOM 1549 O O . PRO A 1 208 ? -14.438 1.514 23.049 1.00 98.06 208 PRO A O 1
ATOM 1552 N N . VAL A 1 209 ? -12.739 1.111 24.458 1.00 98.44 209 VAL A N 1
ATOM 1553 C CA . VAL A 1 209 ? -11.662 1.308 23.473 1.00 98.44 209 VAL A CA 1
ATOM 1554 C C . VAL A 1 209 ? -10.639 0.177 23.555 1.00 98.44 209 VAL A C 1
ATOM 1556 O O . VAL A 1 209 ? -10.141 -0.138 24.636 1.00 98.44 209 VAL A O 1
ATOM 1559 N N . LEU A 1 210 ? -10.279 -0.389 22.401 1.00 98.25 210 LEU A N 1
ATOM 1560 C CA . LEU A 1 210 ? -9.161 -1.320 22.245 1.00 98.25 210 LEU A CA 1
ATOM 1561 C C . LEU A 1 210 ? -7.970 -0.604 21.597 1.00 98.25 210 LEU A C 1
ATOM 1563 O O . LEU A 1 210 ? -8.066 -0.146 20.465 1.00 98.25 210 LEU A O 1
ATOM 1567 N N . ALA A 1 211 ? -6.831 -0.544 22.283 1.00 98.00 211 ALA A N 1
ATOM 1568 C CA . ALA A 1 211 ? -5.600 0.022 21.732 1.00 98.00 211 ALA A CA 1
ATOM 1569 C C . ALA A 1 211 ? -4.599 -1.071 21.354 1.00 98.00 211 ALA A C 1
ATOM 1571 O O . ALA A 1 211 ? -4.272 -1.925 22.178 1.00 98.00 211 ALA A O 1
ATOM 1572 N N . LEU A 1 212 ? -4.068 -1.004 20.135 1.00 97.81 212 LEU A N 1
ATOM 1573 C CA . LEU A 1 212 ? -3.070 -1.933 19.615 1.00 97.81 212 LEU A CA 1
ATOM 1574 C C . LEU A 1 212 ? -1.760 -1.195 19.340 1.00 97.81 212 LEU A C 1
ATOM 1576 O O . LEU A 1 212 ? -1.679 -0.275 18.527 1.00 97.81 212 LEU A O 1
ATOM 1580 N N . SER A 1 213 ? -0.714 -1.611 20.043 1.00 95.88 213 SER A N 1
ATOM 1581 C CA . SER A 1 213 ? 0.631 -1.067 19.896 1.00 95.88 213 SER A CA 1
ATOM 1582 C C . SER A 1 213 ? 1.466 -2.003 19.037 1.00 95.88 213 SER A C 1
ATOM 1584 O O . SER A 1 213 ? 1.659 -3.158 19.414 1.00 95.88 213 SER A O 1
ATOM 1586 N N . GLY A 1 214 ? 2.036 -1.494 17.945 1.00 94.25 214 GLY A N 1
ATOM 1587 C CA . GLY A 1 214 ? 3.166 -2.156 17.296 1.00 94.25 214 GLY A CA 1
ATOM 1588 C C . GLY A 1 214 ? 4.344 -2.313 18.264 1.00 94.25 214 GLY A C 1
ATOM 1589 O O . GLY A 1 214 ? 4.455 -1.582 19.254 1.00 94.25 214 GLY A O 1
ATOM 1590 N N . GLN A 1 215 ? 5.227 -3.267 17.984 1.00 93.19 215 GLN A N 1
ATOM 1591 C CA . GLN A 1 215 ? 6.446 -3.501 18.758 1.00 93.19 215 GLN A CA 1
ATOM 1592 C C . GLN A 1 215 ? 7.545 -4.054 17.843 1.00 93.19 215 GLN A C 1
ATOM 1594 O O . GLN A 1 215 ? 7.247 -4.724 16.854 1.00 93.19 215 GLN A O 1
ATOM 1599 N N . VAL A 1 216 ? 8.803 -3.736 18.144 1.00 87.69 216 VAL A N 1
ATOM 1600 C CA . VAL A 1 216 ? 9.967 -4.355 17.495 1.00 87.69 216 VAL A CA 1
ATOM 1601 C C . VAL A 1 216 ? 10.280 -5.708 18.158 1.00 87.69 216 VAL A C 1
ATOM 1603 O O . VAL A 1 216 ? 10.032 -5.835 19.356 1.00 87.69 216 VAL A O 1
ATOM 1606 N N . PRO A 1 217 ? 10.778 -6.713 17.416 1.00 78.94 217 PRO A N 1
ATOM 1607 C CA . PRO A 1 217 ? 11.172 -8.002 17.991 1.00 78.94 217 PRO A CA 1
ATOM 1608 C C . PRO A 1 217 ? 12.198 -7.903 19.126 1.00 78.94 217 PRO A C 1
ATOM 1610 O O . PRO A 1 217 ? 13.055 -6.989 19.075 1.00 78.94 217 PRO A O 1
#

Radius of gyration: 23.65 Å; chains: 1; bounding box: 54×32×67 Å

Foldseek 3Di:
DDDDDWDKDFFDFLPPADEQAWAWGDDPPFIWIWHAHNVGDIWIFGLAQLPHGAGLRPFGQDPQWRAGPPPRFTARRHQQAGPPPDGRGTGTFDWDADPGHIITTDHDDDPDDDDVLLVVVVVCLVLVAAEEEEADDDLCPSNVVSVVVCVVVNSHDYHYDDALLVRLQVQLVCQVVPVGEYEYEFEPDPNLVSNVVSVVVCVVVVGHYHYYYGDDD

Sequence (217 aa):
MPDGEYAWHKLVDLDELDDGRVMTVTVGHESLCVTRTAAGGYGCLVNACPHQGGPLGEGSIEGGWLRCPWHGYDYSPKNGKPPPPFDDAPAAYRTEVRDDGVYAALPVERPRDRTVSDVLVETMVAWGVTHVFGMVGHSNLGFADAVRAAEARGDLTYIGIRHEGAASFAACAYGKLTGELAACFAIAGPGSTNLLTGLYDAKMDRAPVLALSGQVP

pLDDT: mean 94.96, std 5.69, range [54.78, 98.62]

Secondary structure (DSSP, 8-state):
---S-EEEEEEE-TTTS-TTEEEEEEETTEEEEEEE-TTS-EEEEESS-TTT---GGGSEEETTEEEPTTT--EE-TTT-PPSTT---PPPEEEEEEETTEEEEEEEPPPPPPP-HHHHHHHHHHHTT--EEEE---GGGHHHHHHHHHHHHHTS-EEEE-SSHHHHHHHHHHHHHHHSS-EEEEE-TTHHHHHHHHHHHHHHHHT--EEEEE----